Protein 1Y6J (pdb70)

Foldseek 3Di:
DAEEEEEACPLQSLLLCLVCQVVVLAQEYEAEYDPWQVSQVVSCVVPPNVRYDYGYALLVLPPHLEYEYADADVPLVRVVVRLVVLLVVLVSNLVNDDAYAYEYEYPVQQQSQLSSCVSNVHDLQRGWYLFCQLLQVLLLVVVCVVVVHDSVQWDWGWWFRLAVLIDIQQVPTDRVNHRPVDVPCVVSVVCSRCVVVVCCVVVVDDRNSVSVSSSVVSSQAAVLPQDWGQIWTQDDDALPAHGTIITATFGHYSRGTPDGDRDDGDPVVSVSRNVSRVVRVVSNVVHPD

CATH classification: 3.40.50.720 (+1 more: 3.90.110.10)

Sequence (289 aa):
RSKVAIIGAGFVGASAAFTMALRQTANELVLIDVFAI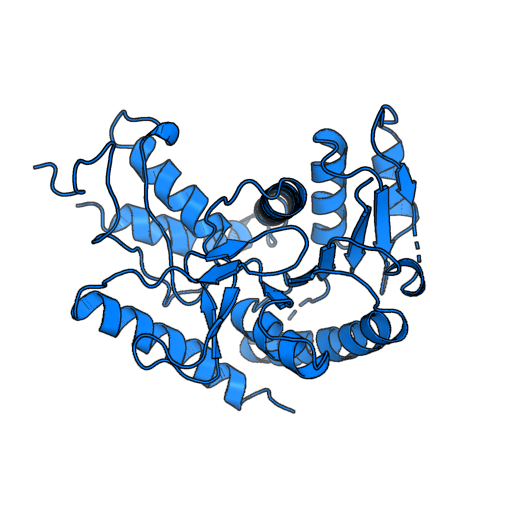GEAMDINHGLPFMGQMSLYDYSDVKDCDVIVVTAGATRLDLAKKNVMIAKEVTQNIMKYYNHGVILVVSNPVDIITYMIQKWSGLPVGKVIGSGTVLDSIRFRYLLSEKLGVDVKNVHGYIIGEHGDSQLPLWSCTHIAGKNINEYDKKKIAEDVKTAGATIIKNKGATYYGIAVSINTIVETLLKNQNTIRTVGTVINGMYGIEDVAISLPSIVNSEGVQEVLQFNLTPEEEEALRFSAEQVKKVLNEVKN

Secondary structure (DSSP, 8-state):
---EEEE--SHHHHHHHHHHHHTT-SSEEEEE-----HHHHHHTTS---TT-EEE--GGGGTT-SEEEE-----HHHHHHHHHHHHHHHHHHHHHH--S-EEEE-SSSHHHHHHHHHHHHT--TTTEEE-TTHHHHHHHHHHHHTTTT--TTTEE--EEB-SSSS-EE--TT-EETTB-S-----HHHHHHHHHHHHHHHHHTS---HHHHHHHHHHHHHHHHT---EE--EEEE-SBTTB-SEEEE--EEEETTEEEE-------HHHHHHHHHHHHHHHHHHHH---

Radius of gyration: 18.4 Å; Cα contacts (8 Å, |Δi|>4): 597; chains: 1; bounding box: 53×42×48 Å

Structure (mmCIF, N/CA/C/O backbone):
data_1Y6J
#
_entry.id   1Y6J
#
_cell.length_a   73.360
_cell.length_b   73.360
_cell.length_c   191.730
_cell.angle_alpha   90.00
_cell.angle_beta   90.00
_cell.angle_gamma   90.00
#
_symmetry.space_group_name_H-M   'P 41 21 2'
#
loop_
_atom_site.group_PDB
_atom_site.id
_atom_site.type_symbol
_atom_site.label_atom_id
_atom_site.label_alt_id
_atom_site.label_comp_id
_atom_site.label_asym_id
_atom_site.label_entity_id
_atom_site.label_seq_id
_atom_site.pdbx_PDB_ins_code
_atom_site.Cartn_x
_atom_site.Cartn_y
_atom_site.Cartn_z
_atom_site.occupancy
_atom_site.B_iso_or_equiv
_atom_site.auth_seq_id
_atom_site.auth_comp_id
_atom_site.auth_asym_id
_atom_site.auth_atom_id
_atom_site.pdbx_PDB_model_num
ATOM 1 N N . ARG A 1 7 ? 67.892 30.168 -135.374 1.00 62.64 7 ARG A N 1
ATOM 2 C CA . ARG A 1 7 ? 67.591 30.007 -133.915 1.00 65.17 7 ARG A CA 1
ATOM 3 C C . ARG A 1 7 ? 68.074 28.710 -133.219 1.00 64.18 7 ARG A C 1
ATOM 4 O O . ARG A 1 7 ? 68.980 28.759 -132.377 1.00 64.73 7 ARG A O 1
ATOM 12 N N . SER A 1 8 ? 67.466 27.566 -133.555 1.00 62.95 8 SER A N 1
ATOM 13 C CA . SER A 1 8 ? 67.808 26.267 -132.941 1.00 60.19 8 SER A CA 1
ATOM 14 C C . SER A 1 8 ? 69.073 25.646 -133.507 1.00 58.92 8 SER A C 1
ATOM 15 O O . SER A 1 8 ? 69.513 26.002 -134.597 1.00 59.31 8 SER A O 1
ATOM 18 N N . LYS A 1 9 ? 69.647 24.711 -132.758 1.00 56.72 9 LYS A N 1
ATOM 19 C CA . LYS A 1 9 ? 70.856 24.024 -133.176 1.00 54.18 9 LYS A CA 1
ATOM 20 C C . LYS A 1 9 ? 70.935 22.707 -132.444 1.00 53.37 9 LYS A C 1
ATOM 21 O O . LYS A 1 9 ? 70.972 22.682 -131.216 1.00 52.96 9 LYS A O 1
ATOM 27 N N . VAL A 1 10 ? 70.950 21.612 -133.196 1.00 52.82 10 VAL A N 1
ATOM 28 C CA . VAL A 1 10 ? 71.020 20.290 -132.588 1.00 52.62 10 VAL A CA 1
ATOM 29 C C . VAL A 1 10 ? 72.269 19.568 -133.072 1.00 52.27 10 VAL A C 1
ATOM 30 O O . VAL A 1 10 ? 72.694 19.734 -134.212 1.00 52.09 10 VAL A O 1
ATOM 34 N N . ALA A 1 11 ? 72.867 18.786 -132.187 1.00 52.35 11 ALA A N 1
ATOM 35 C CA . ALA A 1 11 ? 74.062 18.047 -132.528 1.00 52.27 11 ALA A CA 1
ATOM 36 C C . ALA A 1 11 ? 73.818 16.583 -132.264 1.00 53.06 11 ALA A C 1
ATOM 37 O O . ALA A 1 11 ? 73.420 16.191 -131.159 1.00 53.31 11 ALA A O 1
ATOM 39 N N . ILE A 1 12 ? 74.049 15.768 -133.284 1.00 52.35 12 ILE A N 1
ATOM 40 C CA . ILE A 1 12 ? 73.853 14.348 -133.121 1.00 51.05 12 ILE A CA 1
ATOM 41 C C . ILE A 1 12 ? 75.192 13.671 -133.060 1.00 49.91 12 ILE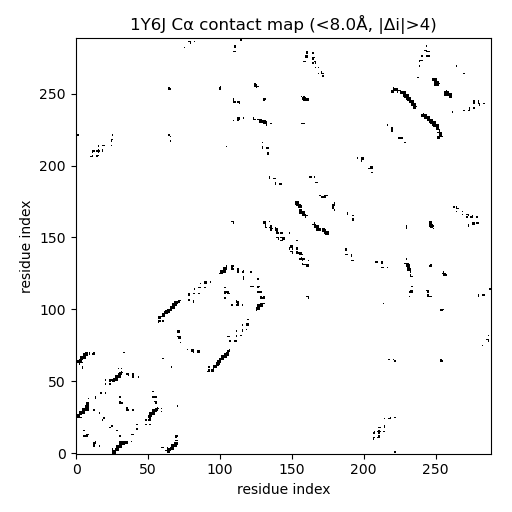 A C 1
ATOM 42 O O . ILE A 1 12 ? 76.016 13.839 -133.953 1.00 48.59 12 ILE A O 1
ATOM 47 N N . ILE A 1 13 ? 75.411 12.930 -131.978 1.00 50.71 13 ILE A N 1
ATOM 48 C CA . ILE A 1 13 ? 76.665 12.202 -131.770 1.00 50.79 13 ILE A CA 1
ATOM 49 C C . ILE A 1 13 ? 76.519 10.773 -132.297 1.00 50.25 13 ILE A C 1
ATOM 50 O O . ILE A 1 13 ? 75.721 9.974 -131.780 1.00 48.23 13 ILE A O 1
ATOM 55 N N . GLY A 1 14 ? 77.313 10.469 -133.318 1.00 49.51 14 GLY A N 1
ATOM 56 C CA . GLY A 1 14 ? 77.277 9.163 -133.936 1.00 51.20 14 GLY A CA 1
ATOM 57 C C . GLY A 1 14 ? 76.581 9.211 -135.286 1.00 51.66 14 GLY A C 1
ATOM 58 O O . GLY A 1 14 ? 75.395 9.552 -135.368 1.00 51.99 14 GLY A O 1
ATOM 59 N N . ALA A 1 15 ? 77.314 8.877 -136.350 1.00 50.82 15 ALA A N 1
ATOM 60 C CA . ALA A 1 15 ? 76.751 8.891 -137.704 1.00 48.70 15 ALA A CA 1
ATOM 61 C C . ALA A 1 15 ? 76.262 7.514 -138.159 1.00 47.13 15 ALA A C 1
ATOM 62 O O . ALA A 1 15 ? 76.078 7.279 -139.351 1.00 45.23 15 ALA A O 1
ATOM 64 N N . GLY A 1 16 ? 76.053 6.610 -137.201 1.00 47.27 16 GLY A N 1
ATOM 65 C CA . GLY A 1 16 ? 75.572 5.274 -137.529 1.00 48.38 16 GLY A CA 1
ATOM 66 C C . GLY A 1 16 ? 74.202 5.313 -138.197 1.00 49.69 16 GLY A C 1
ATOM 67 O O . GLY A 1 16 ? 73.633 6.386 -138.391 1.00 50.72 16 GLY A O 1
ATOM 68 N N . PHE A 1 17 ? 73.649 4.160 -138.546 1.00 48.96 17 PHE A N 1
ATOM 69 C CA . PHE A 1 17 ? 72.356 4.177 -139.193 1.00 47.48 17 PHE A CA 1
ATOM 70 C C . PHE A 1 17 ? 71.375 4.992 -138.397 1.00 45.75 17 PHE A C 1
ATOM 71 O O . PHE A 1 17 ? 70.493 5.631 -138.953 1.00 46.38 17 PHE A O 1
ATOM 79 N N . VAL A 1 18 ? 71.533 4.989 -137.086 1.00 44.22 18 VAL A N 1
ATOM 80 C CA . VAL A 1 18 ? 70.620 5.753 -136.258 1.00 43.44 18 VAL A CA 1
ATOM 81 C C . VAL A 1 18 ? 70.939 7.241 -136.377 1.00 43.87 18 VAL A C 1
ATOM 82 O O . VAL A 1 18 ? 70.068 8.046 -136.720 1.00 43.88 18 VAL A O 1
ATOM 86 N N . GLY A 1 19 ? 72.189 7.599 -136.103 1.00 43.72 19 GLY A N 1
ATOM 87 C CA . GLY A 1 19 ? 72.585 8.987 -136.205 1.00 43.98 19 GLY A CA 1
ATOM 88 C C . GLY A 1 19 ? 72.165 9.528 -137.553 1.00 44.63 19 GLY A C 1
ATOM 89 O O . GLY A 1 19 ? 71.580 10.605 -137.655 1.00 45.49 19 GLY A O 1
ATOM 90 N N . ALA A 1 20 ? 72.453 8.760 -138.594 1.00 44.58 20 ALA A N 1
ATOM 91 C CA . ALA A 1 20 ? 72.124 9.150 -139.961 1.00 45.55 20 ALA A CA 1
ATOM 92 C C . ALA A 1 20 ? 70.612 9.336 -140.163 1.00 46.86 20 ALA A C 1
ATOM 93 O O . ALA A 1 20 ? 70.172 10.413 -140.581 1.00 48.11 20 ALA A O 1
ATOM 95 N N . SER A 1 21 ? 69.836 8.278 -139.884 1.00 45.55 21 SER A N 1
ATOM 96 C CA . SER A 1 21 ? 68.378 8.303 -140.015 1.00 43.59 21 SER A CA 1
ATOM 97 C C . SER A 1 21 ? 67.833 9.543 -139.321 1.00 42.62 21 SER A C 1
ATOM 98 O O . SER A 1 21 ? 67.172 10.386 -139.932 1.00 42.33 21 SER A O 1
ATOM 101 N N . ALA A 1 22 ? 68.111 9.622 -138.027 1.00 41.19 22 ALA A N 1
ATOM 102 C CA . ALA A 1 22 ? 67.683 10.736 -137.193 1.00 41.14 22 ALA A CA 1
ATOM 103 C C . ALA A 1 22 ? 67.851 12.039 -137.932 1.00 39.87 22 ALA A C 1
ATOM 104 O O . ALA A 1 22 ? 66.905 12.800 -138.111 1.00 39.74 22 ALA A O 1
ATOM 106 N N . ALA A 1 23 ? 69.083 12.292 -138.338 1.00 39.43 23 ALA A N 1
ATOM 107 C CA . ALA A 1 23 ? 69.421 13.491 -139.075 1.00 40.66 23 ALA A CA 1
ATOM 108 C C . ALA A 1 23 ? 68.534 13.624 -140.305 1.00 41.77 23 ALA A C 1
ATOM 109 O O . ALA A 1 23 ? 67.898 14.655 -140.515 1.00 42.48 23 ALA A O 1
ATOM 111 N N . PHE A 1 24 ? 68.502 12.569 -141.112 1.00 42.29 24 PHE A N 1
ATOM 112 C CA . PHE A 1 24 ? 67.700 12.539 -142.326 1.00 42.50 24 PHE A CA 1
ATOM 113 C C . PHE A 1 24 ? 66.252 12.857 -142.032 1.00 42.68 24 PHE A C 1
ATOM 114 O O . PHE A 1 24 ? 65.591 13.536 -142.807 1.00 42.55 24 PHE A O 1
ATOM 122 N N . THR A 1 25 ? 65.747 12.367 -140.911 1.00 43.75 25 THR A N 1
ATOM 123 C CA . THR A 1 25 ? 64.362 12.635 -140.595 1.00 45.26 25 THR A CA 1
ATOM 124 C C . THR A 1 25 ? 64.128 14.072 -140.203 1.00 47.74 25 THR A C 1
ATOM 125 O O . THR A 1 25 ? 63.205 14.708 -140.702 1.00 50.35 25 THR A O 1
ATOM 129 N N . MET A 1 26 ? 64.951 14.602 -139.312 1.00 49.51 26 MET A N 1
ATOM 130 C CA . MET A 1 26 ? 64.747 15.986 -138.944 1.00 50.99 26 MET A CA 1
ATOM 131 C C . MET A 1 26 ? 65.310 16.909 -140.029 1.00 51.78 26 MET A C 1
ATOM 132 O O . MET A 1 26 ? 65.480 18.102 -139.821 1.00 53.74 26 MET A O 1
ATOM 137 N N . ALA A 1 27 ? 65.599 16.347 -141.198 1.00 52.41 27 ALA A N 1
ATOM 138 C CA . ALA A 1 27 ? 66.106 17.145 -142.312 1.00 52.45 27 ALA A CA 1
ATOM 139 C C . ALA A 1 27 ? 64.912 17.325 -143.240 1.00 53.67 27 ALA A C 1
ATOM 140 O O . ALA A 1 27 ? 64.715 18.391 -143.826 1.00 53.59 27 ALA A O 1
ATOM 142 N N . LEU A 1 28 ? 64.127 16.256 -143.372 1.00 54.55 28 LEU A N 1
ATOM 143 C CA . LEU A 1 28 ? 62.920 16.273 -144.182 1.00 56.12 28 LEU A CA 1
ATOM 144 C C . LEU A 1 28 ? 61.918 17.141 -143.445 1.00 58.32 28 LEU A C 1
ATOM 145 O O . LEU A 1 28 ? 61.253 17.980 -144.048 1.00 60.57 28 LEU A O 1
ATOM 150 N N . ARG A 1 29 ? 61.804 16.928 -142.137 1.00 58.41 29 ARG A N 1
ATOM 151 C CA . ARG A 1 29 ? 60.884 17.714 -141.330 1.00 58.90 29 ARG A CA 1
ATOM 152 C C . ARG A 1 29 ? 61.489 19.057 -140.944 1.00 60.28 29 ARG A C 1
ATOM 153 O O . ARG A 1 29 ? 60.816 19.887 -140.333 1.00 59.62 29 ARG A O 1
ATOM 161 N N . GLN A 1 30 ? 62.760 19.261 -141.289 1.00 61.94 30 GLN A N 1
ATOM 162 C CA . GLN A 1 30 ? 63.464 20.503 -140.960 1.00 63.49 30 GLN A CA 1
ATOM 163 C C . GLN A 1 30 ? 63.108 20.986 -139.551 1.00 61.66 30 GLN A C 1
ATOM 164 O O . GLN A 1 30 ? 62.657 22.110 -139.358 1.00 61.52 30 GLN A O 1
ATOM 170 N N . THR A 1 31 ? 63.334 20.115 -138.575 1.00 58.99 31 THR A N 1
ATOM 171 C CA . THR A 1 31 ? 63.024 20.397 -137.188 1.00 56.74 31 THR A CA 1
ATOM 172 C C . THR A 1 31 ? 63.910 21.472 -136.552 1.00 56.27 31 THR A C 1
ATOM 173 O O . THR A 1 31 ? 63.451 22.216 -135.691 1.00 57.32 31 THR A O 1
ATOM 177 N N . ALA A 1 32 ? 65.171 21.571 -136.952 1.00 54.51 32 ALA A N 1
ATOM 178 C CA . ALA A 1 32 ? 66.027 22.589 -136.351 1.00 53.91 32 ALA A CA 1
ATOM 179 C C . ALA A 1 32 ? 66.653 23.501 -137.391 1.00 53.88 32 ALA A C 1
ATOM 180 O O . ALA A 1 32 ? 66.628 23.196 -138.587 1.00 54.06 32 ALA A O 1
ATOM 182 N N . ASN A 1 33 ? 67.202 24.629 -136.946 1.00 54.90 33 ASN A N 1
ATOM 183 C CA . ASN A 1 33 ? 67.824 25.572 -137.882 1.00 57.07 33 ASN A CA 1
ATOM 184 C C . ASN A 1 33 ? 69.222 25.105 -138.231 1.00 56.42 33 ASN A C 1
ATOM 185 O O . ASN A 1 33 ? 69.725 25.342 -139.326 1.00 56.01 33 ASN A O 1
ATOM 190 N N . GLU A 1 34 ? 69.861 24.443 -137.290 1.00 55.44 34 GLU A N 1
ATOM 191 C CA . GLU A 1 34 ? 71.180 23.963 -137.572 1.00 55.33 34 GLU A CA 1
ATOM 192 C C . GLU A 1 34 ? 71.343 22.592 -136.947 1.00 55.58 34 GLU A C 1
ATOM 193 O O . GLU A 1 34 ? 70.857 22.333 -135.842 1.00 54.88 34 GLU A O 1
ATOM 199 N N . LEU A 1 35 ? 72.002 21.704 -137.681 1.00 55.55 35 LEU A N 1
ATOM 200 C CA . LEU A 1 35 ? 72.227 20.350 -137.213 1.00 55.44 35 LEU A CA 1
ATOM 201 C C . LEU A 1 35 ? 73.677 19.959 -137.457 1.00 55.24 35 LEU A C 1
ATOM 202 O O . LEU A 1 35 ? 74.212 20.136 -138.550 1.00 54.05 35 LEU A O 1
ATOM 207 N N . VAL A 1 36 ? 74.313 19.429 -136.425 1.00 55.66 36 VAL A N 1
ATOM 208 C CA . VAL A 1 36 ? 75.697 19.024 -136.532 1.00 55.97 36 VAL A CA 1
ATOM 209 C C . VAL A 1 36 ? 75.875 17.533 -136.346 1.00 56.27 36 VAL A C 1
ATOM 210 O O . VAL A 1 36 ? 75.313 16.924 -135.426 1.00 56.45 36 VAL A O 1
ATOM 214 N N . LEU A 1 37 ? 76.674 16.942 -137.221 1.00 56.00 37 LEU A N 1
ATOM 215 C CA . LEU A 1 37 ? 76.948 15.518 -137.133 1.00 55.98 37 LEU A CA 1
ATOM 216 C C . LEU A 1 37 ? 78.299 15.313 -136.447 1.00 57.03 37 LEU A C 1
ATOM 217 O O . LEU A 1 37 ? 79.340 15.378 -137.089 1.00 57.27 37 LEU A O 1
ATOM 222 N N . ILE A 1 38 ? 78.298 15.086 -135.143 1.00 59.58 38 ILE A N 1
ATOM 223 C CA . ILE A 1 38 ? 79.565 14.866 -134.465 1.00 62.13 38 ILE A CA 1
ATOM 224 C C . ILE A 1 38 ? 79.812 13.388 -134.623 1.00 63.54 38 ILE A C 1
ATOM 225 O O 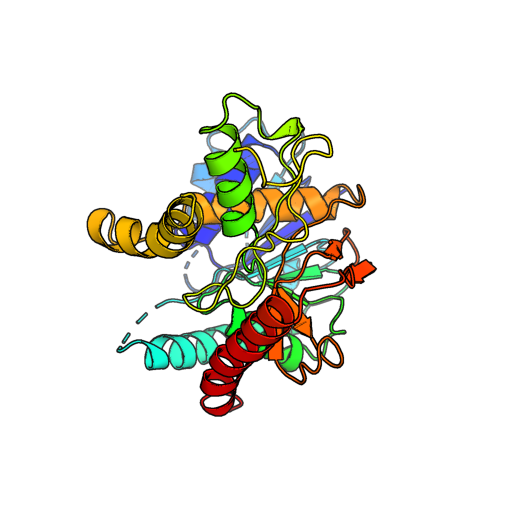. ILE A 1 38 ? 78.906 12.577 -134.441 1.00 63.87 38 ILE A O 1
ATOM 230 N N . ASP A 1 39 ? 81.032 13.011 -134.946 1.00 66.27 39 ASP A N 1
ATOM 231 C CA . ASP A 1 39 ? 81.250 11.603 -135.142 1.00 71.10 39 ASP A CA 1
ATOM 232 C C . ASP A 1 39 ? 82.253 10.948 -134.214 1.00 74.07 39 ASP A C 1
ATOM 233 O O . ASP A 1 39 ? 82.946 11.622 -133.452 1.00 75.21 39 ASP A O 1
ATOM 238 N N . VAL A 1 40 ? 82.301 9.617 -134.265 1.00 76.87 40 VAL A N 1
ATOM 239 C CA . VAL A 1 40 ? 83.249 8.833 -133.465 1.00 78.59 40 VAL A CA 1
ATOM 240 C C . VAL A 1 40 ? 83.838 7.645 -134.280 1.00 81.18 40 VAL A C 1
ATOM 241 O O . VAL A 1 40 ? 84.665 6.875 -133.766 1.00 80.57 40 VAL A O 1
ATOM 245 N N . PHE A 1 41 ? 83.400 7.536 -135.546 1.00 82.95 41 PHE A N 1
ATOM 246 C CA . PHE A 1 41 ? 83.782 6.498 -136.529 1.00 83.34 41 PHE A CA 1
ATOM 247 C C . PHE A 1 41 ? 84.050 5.102 -135.985 1.00 83.43 41 PHE A C 1
ATOM 248 O O . PHE A 1 41 ? 83.912 4.116 -136.721 1.00 82.62 41 PHE A O 1
ATOM 256 N N . ALA A 1 45 ? 80.296 9.852 -141.480 1.00 66.40 45 ALA A N 1
ATOM 257 C CA . ALA A 1 45 ? 80.347 11.096 -140.705 1.00 67.71 45 ALA A CA 1
ATOM 258 C C . ALA A 1 45 ? 80.126 12.343 -141.560 1.00 67.70 45 ALA A C 1
ATOM 259 O O . ALA A 1 45 ? 79.165 13.081 -141.368 1.00 66.51 45 ALA A O 1
ATOM 261 N N . ILE A 1 46 ? 81.048 12.585 -142.487 1.00 68.99 46 ILE A N 1
ATOM 262 C CA . ILE A 1 46 ? 80.964 13.740 -143.374 1.00 68.67 46 ILE A CA 1
ATOM 263 C C . ILE A 1 46 ? 80.162 13.324 -144.575 1.00 68.87 46 ILE A C 1
ATOM 264 O O . ILE A 1 46 ? 79.295 14.057 -145.052 1.00 70.19 46 ILE A O 1
ATOM 269 N N . GLY A 1 47 ? 80.485 12.137 -145.072 1.00 67.96 47 GLY A N 1
ATOM 270 C CA . GLY A 1 47 ? 79.801 11.617 -146.235 1.00 66.41 47 GLY A CA 1
ATOM 271 C C . GLY A 1 47 ? 78.327 11.424 -145.962 1.00 64.20 47 GLY A C 1
ATOM 272 O O . GLY A 1 47 ? 77.491 11.666 -146.837 1.00 63.97 47 GLY A O 1
ATOM 273 N N . GLU A 1 48 ? 78.009 10.994 -144.744 1.00 62.05 48 GLU A N 1
ATOM 274 C CA . GLU A 1 48 ? 76.624 10.756 -144.356 1.00 58.89 48 GLU A CA 1
ATOM 275 C C . GLU A 1 48 ? 75.809 12.042 -144.419 1.00 56.71 48 GLU A C 1
ATOM 276 O O . GLU A 1 48 ? 74.611 12.012 -144.696 1.00 56.00 48 GLU A O 1
ATOM 282 N N . ALA A 1 49 ? 76.482 13.164 -144.173 1.00 55.48 49 ALA A N 1
ATOM 283 C CA . ALA A 1 49 ? 75.863 14.482 -144.200 1.00 54.47 49 ALA A CA 1
ATOM 284 C C . ALA A 1 49 ? 75.639 14.944 -145.645 1.00 54.69 49 ALA A C 1
ATOM 285 O O . ALA A 1 49 ? 74.597 15.533 -145.960 1.00 53.91 49 ALA A O 1
ATOM 287 N N . MET A 1 50 ? 76.620 14.664 -146.514 1.00 54.64 50 MET A N 1
ATOM 288 C CA . MET A 1 50 ? 76.558 15.037 -147.936 1.00 54.35 50 MET A CA 1
ATOM 289 C C . MET A 1 50 ? 75.387 14.314 -148.632 1.00 54.90 50 MET A C 1
ATOM 290 O O . MET A 1 50 ? 74.668 14.909 -149.446 1.00 55.07 50 MET A O 1
ATOM 295 N N . ASP A 1 51 ? 75.208 13.024 -148.334 1.00 53.53 51 ASP A N 1
ATOM 296 C CA . ASP A 1 51 ? 74.138 12.283 -148.964 1.00 52.97 51 ASP A CA 1
ATOM 297 C C . ASP A 1 51 ? 72.814 12.927 -148.573 1.00 53.19 51 ASP A C 1
ATOM 298 O O . ASP A 1 51 ? 71.933 13.100 -149.419 1.00 53.26 51 ASP A O 1
ATOM 303 N N . ILE A 1 52 ? 72.673 13.300 -147.301 1.00 52.90 52 ILE A N 1
ATOM 304 C CA . ILE A 1 52 ? 71.442 13.941 -146.842 1.00 51.94 52 ILE A CA 1
ATOM 305 C C . ILE A 1 52 ? 71.289 15.318 -147.486 1.00 52.78 52 ILE A C 1
ATOM 306 O O . ILE A 1 52 ? 70.186 15.712 -147.851 1.00 51.57 52 ILE A O 1
ATOM 311 N N . ASN A 1 53 ? 72.395 16.045 -147.633 1.00 55.20 53 ASN A N 1
ATOM 312 C CA . ASN A 1 53 ? 72.361 17.371 -148.243 1.00 58.01 53 ASN A CA 1
ATOM 313 C C . ASN A 1 53 ? 72.053 17.345 -149.722 1.00 60.90 53 ASN A C 1
ATOM 314 O O . ASN A 1 53 ? 71.944 18.396 -150.349 1.00 60.19 53 ASN A O 1
ATOM 319 N N . HIS A 1 54 ? 71.939 16.142 -150.278 1.00 65.38 54 HIS A N 1
ATOM 320 C CA . HIS A 1 54 ? 71.611 15.982 -151.681 1.00 69.37 54 HIS A CA 1
ATOM 321 C C . HIS A 1 54 ? 70.164 16.485 -151.877 1.00 72.26 54 HIS A C 1
ATOM 322 O O . HIS A 1 54 ? 69.880 17.151 -152.867 1.00 73.95 54 HIS A O 1
ATOM 329 N N . GLY A 1 55 ? 69.255 16.176 -150.948 1.00 74.58 55 GLY A N 1
ATOM 330 C CA . GLY A 1 55 ? 67.902 16.720 -151.034 1.00 77.38 55 GLY A CA 1
ATOM 331 C C . GLY A 1 55 ? 68.106 18.073 -150.369 1.00 80.81 55 GLY A C 1
ATOM 332 O O . GLY A 1 55 ? 67.771 18.261 -149.195 1.00 79.56 55 GLY A O 1
ATOM 333 N N . LEU A 1 56 ? 68.680 18.995 -151.153 1.00 84.27 56 LEU A N 1
ATOM 334 C CA . LEU A 1 56 ? 69.094 20.364 -150.766 1.00 87.74 56 LEU A CA 1
ATOM 335 C C . LEU A 1 56 ? 68.178 21.398 -150.132 1.00 90.27 56 LEU A C 1
ATOM 336 O O . LEU A 1 56 ? 68.619 22.181 -149.292 1.00 90.92 56 LEU A O 1
ATOM 341 N N . PRO A 1 57 ? 66.910 21.452 -150.558 1.00 93.07 57 PRO A N 1
ATOM 342 C CA . PRO A 1 57 ? 65.946 22.417 -150.006 1.00 94.42 57 PRO A CA 1
ATOM 343 C C . PRO A 1 57 ? 65.819 22.430 -148.466 1.00 95.50 57 PRO A C 1
ATOM 344 O O . PRO A 1 57 ? 64.910 21.823 -147.898 1.00 96.24 57 PRO A O 1
ATOM 348 N N . PHE A 1 58 ? 66.758 23.113 -147.812 1.00 96.36 58 PHE A N 1
ATOM 349 C CA . PHE A 1 58 ? 66.780 23.276 -146.358 1.00 96.98 58 PHE A CA 1
ATOM 350 C C . PHE A 1 58 ? 66.502 24.751 -146.165 1.00 97.88 58 PHE A C 1
ATOM 351 O O . PHE A 1 58 ? 67.398 25.520 -145.807 1.00 97.74 58 PHE A O 1
ATOM 359 N N . MET A 1 59 ? 65.271 25.152 -146.446 1.00 99.64 59 MET A N 1
ATOM 360 C CA . MET A 1 59 ? 64.870 26.544 -146.313 1.00 100.74 59 MET A CA 1
ATOM 361 C C . MET A 1 59 ? 64.508 26.705 -144.842 1.00 100.34 59 MET A C 1
ATOM 362 O O . MET A 1 59 ? 63.361 27.002 -144.500 1.00 101.39 59 MET A O 1
ATOM 367 N N . GLY A 1 60 ? 65.498 26.488 -143.978 1.00 98.66 60 GLY A N 1
ATOM 368 C CA . GLY A 1 60 ? 65.287 26.595 -142.549 1.00 96.11 60 GLY A CA 1
ATOM 369 C C . GLY A 1 60 ? 66.179 25.628 -141.795 1.00 94.60 60 GLY A C 1
ATOM 370 O O . GLY A 1 60 ? 65.940 25.342 -140.618 1.00 95.22 60 GLY A O 1
ATOM 371 N N . GLN A 1 61 ? 67.195 25.102 -142.476 1.00 91.50 61 GLN A N 1
ATOM 372 C CA . GLN A 1 61 ? 68.142 24.186 -141.842 1.00 87.83 61 GLN A CA 1
ATOM 373 C C . GLN A 1 61 ? 69.482 24.193 -142.576 1.00 86.31 61 GLN A C 1
ATOM 374 O O . GLN A 1 61 ? 69.540 24.466 -143.772 1.00 87.04 61 GLN A O 1
ATOM 380 N N . MET A 1 62 ? 70.554 23.920 -141.832 1.00 83.80 62 MET A N 1
ATOM 381 C CA . MET A 1 62 ? 71.915 23.874 -142.360 1.00 80.41 62 MET A CA 1
ATOM 382 C C . MET A 1 62 ? 72.567 22.655 -141.720 1.00 76.45 62 MET A C 1
ATOM 383 O O . MET A 1 62 ? 72.799 22.642 -140.516 1.00 76.36 62 MET A O 1
ATOM 388 N N . SER A 1 63 ? 72.826 21.618 -142.516 1.00 72.12 63 SER A N 1
ATOM 389 C CA . SER A 1 63 ? 73.439 20.379 -142.008 1.00 68.00 63 SER A CA 1
ATOM 390 C C . SER A 1 63 ? 74.966 20.427 -142.229 1.00 67.09 63 SER A C 1
ATOM 391 O O . SER A 1 63 ? 75.423 20.496 -143.362 1.00 65.02 63 SER A O 1
ATOM 394 N N . LEU A 1 64 ? 75.738 20.412 -141.140 1.00 67.11 64 LEU A N 1
ATOM 395 C CA . LEU A 1 64 ? 77.201 20.441 -141.198 1.00 67.26 64 LEU A CA 1
ATOM 396 C C . LEU A 1 64 ? 77.793 19.173 -140.560 1.00 69.53 64 LEU A C 1
ATOM 397 O O . LEU A 1 64 ? 77.076 18.218 -140.264 1.00 69.84 64 LEU A O 1
ATOM 402 N N . TYR A 1 65 ? 79.103 19.200 -140.333 1.00 72.64 65 TYR A N 1
ATOM 403 C CA . TYR A 1 65 ? 79.886 18.113 -139.746 1.00 74.75 65 TYR A CA 1
ATOM 404 C C . TYR A 1 65 ? 80.564 18.590 -138.440 1.00 74.58 65 TYR A C 1
ATOM 405 O O . 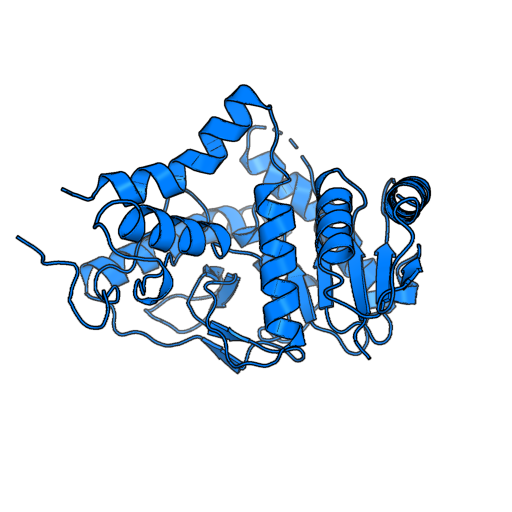TYR A 1 65 ? 81.320 17.864 -137.773 1.00 73.12 65 TYR A O 1
ATOM 414 N N . ASP A 1 68 ? 82.619 17.665 -135.306 1.00 60.84 68 ASP A N 1
ATOM 415 C CA . ASP A 1 68 ? 83.585 17.784 -134.204 1.00 62.48 68 ASP A CA 1
ATOM 416 C C . ASP A 1 68 ? 82.950 18.310 -132.898 1.00 61.17 68 ASP A C 1
ATOM 417 O O . ASP A 1 68 ? 82.212 19.292 -132.928 1.00 61.97 68 ASP A O 1
ATOM 422 N N . TYR A 1 69 ? 83.250 17.669 -131.762 1.00 58.81 69 TYR A N 1
ATOM 423 C CA . TYR A 1 69 ? 82.673 18.048 -130.459 1.00 56.41 69 TYR A CA 1
ATOM 424 C C . TYR A 1 69 ? 82.777 19.514 -130.058 1.00 56.33 69 TYR A C 1
ATOM 425 O O . TYR A 1 69 ? 82.000 19.988 -129.234 1.00 55.37 69 TYR A O 1
ATOM 434 N N . SER A 1 70 ? 83.737 20.242 -130.605 1.00 56.85 70 SER A N 1
ATOM 435 C CA . SER A 1 70 ? 83.824 21.642 -130.239 1.00 58.32 70 SER A CA 1
ATOM 436 C C . SER A 1 70 ? 82.572 22.370 -130.760 1.00 59.32 70 SER A C 1
ATOM 437 O O . SER A 1 70 ? 82.342 23.535 -130.443 1.00 60.00 70 SER A O 1
ATOM 440 N N . ASP A 1 71 ? 81.748 21.685 -131.548 1.00 59.46 71 ASP A N 1
ATOM 441 C CA . ASP A 1 71 ? 80.547 22.324 -132.077 1.00 59.58 71 ASP A CA 1
ATOM 442 C C . ASP A 1 71 ? 79.306 22.101 -131.212 1.00 59.43 71 ASP A C 1
ATOM 443 O O . ASP A 1 71 ? 78.186 22.431 -131.611 1.00 59.13 71 ASP A O 1
ATOM 448 N N . VAL A 1 72 ? 79.500 21.538 -130.027 1.00 58.63 72 VAL A N 1
ATOM 449 C CA . VAL A 1 72 ? 78.378 21.334 -129.121 1.00 58.87 72 VAL A CA 1
ATOM 450 C C . VAL A 1 72 ? 78.039 22.710 -128.484 1.00 60.50 72 VAL A C 1
ATOM 451 O O . VAL A 1 72 ? 77.075 22.860 -127.730 1.00 61.23 72 VAL A O 1
ATOM 455 N N . LYS A 1 73 ? 78.842 23.715 -128.819 1.00 61.09 73 LYS A N 1
ATOM 456 C CA . LYS A 1 73 ? 78.643 25.074 -128.334 1.00 63.11 73 LYS A CA 1
ATOM 457 C C . LYS A 1 73 ? 77.246 25.555 -128.718 1.00 64.19 73 LYS A C 1
ATOM 458 O O . LYS A 1 73 ? 76.795 25.316 -129.834 1.00 65.02 73 LYS A O 1
ATOM 464 N N . ASP A 1 74 ? 76.555 26.232 -127.803 1.00 64.80 74 ASP A N 1
ATOM 465 C CA . ASP A 1 74 ? 75.229 26.787 -128.116 1.00 63.92 74 ASP A CA 1
ATOM 466 C C . ASP A 1 74 ? 74.210 25.797 -128.662 1.00 62.43 74 ASP A C 1
ATOM 467 O O . ASP A 1 74 ? 73.279 26.200 -129.349 1.00 63.53 74 ASP A O 1
ATOM 472 N N . CYS A 1 75 ? 74.382 24.514 -128.382 1.00 60.18 75 CYS A N 1
ATOM 473 C CA . CYS A 1 75 ? 73.431 23.535 -128.867 1.00 59.03 75 CYS A CA 1
ATOM 474 C C . CYS A 1 75 ? 72.230 23.524 -127.958 1.00 59.20 75 CYS A C 1
ATOM 475 O O . CYS A 1 75 ? 72.377 23.632 -126.749 1.00 59.97 75 CYS A O 1
ATOM 478 N N . ASP A 1 76 ? 71.038 23.398 -128.526 1.00 60.63 76 ASP A N 1
ATOM 479 C CA . ASP A 1 76 ? 69.854 23.332 -127.684 1.00 61.15 76 ASP A CA 1
ATOM 480 C C . ASP A 1 76 ? 69.689 21.898 -127.213 1.00 59.10 76 ASP A C 1
ATOM 481 O O . ASP A 1 76 ? 69.288 21.655 -126.081 1.00 60.22 76 ASP A O 1
ATOM 486 N N . VAL A 1 77 ? 69.991 20.947 -128.089 1.00 55.82 77 VAL A N 1
ATOM 487 C CA . VAL A 1 77 ? 69.912 19.543 -127.726 1.00 53.11 77 VAL A CA 1
ATOM 488 C C . VAL A 1 77 ? 71.143 18.851 -128.295 1.00 52.77 77 VAL A C 1
ATOM 489 O O . VAL A 1 77 ? 71.730 19.304 -129.284 1.00 51.83 77 VAL A O 1
ATOM 493 N N . ILE A 1 78 ? 71.536 17.765 -127.639 1.00 52.22 78 ILE A N 1
ATOM 494 C CA . ILE A 1 78 ? 72.679 16.967 -128.054 1.00 52.10 78 ILE A CA 1
ATOM 495 C C . ILE A 1 78 ? 72.260 15.518 -127.909 1.00 52.54 78 ILE A C 1
ATOM 496 O O . ILE A 1 78 ? 72.047 15.015 -126.803 1.00 53.11 78 ILE A O 1
ATOM 501 N N . VAL A 1 79 ? 72.143 14.847 -129.041 1.00 52.91 79 VAL A N 1
ATOM 502 C CA . VAL A 1 79 ? 71.717 13.469 -129.036 1.00 52.47 79 VAL A CA 1
ATOM 503 C C . VAL A 1 79 ? 72.890 12.528 -129.103 1.00 53.56 79 VAL A C 1
ATOM 504 O O . VAL A 1 79 ? 73.809 12.716 -129.902 1.00 53.45 79 VAL A O 1
ATOM 508 N N . VAL A 1 80 ? 72.845 11.507 -128.259 1.00 54.40 80 VAL A N 1
ATOM 509 C CA . VAL A 1 80 ? 73.890 10.510 -128.234 1.00 56.26 80 VAL A CA 1
ATOM 510 C C . VAL A 1 80 ? 73.317 9.212 -128.769 1.00 58.05 80 VAL A C 1
ATOM 511 O O . VAL A 1 80 ? 72.465 8.595 -128.129 1.00 56.97 80 VAL A O 1
ATOM 515 N N . THR A 1 81 ? 73.778 8.808 -129.951 1.00 60.53 81 THR A N 1
ATOM 516 C CA . THR A 1 81 ? 73.295 7.582 -130.580 1.00 62.07 81 THR A CA 1
ATOM 517 C C . THR A 1 81 ? 74.366 6.510 -130.617 1.00 63.14 81 THR A C 1
ATOM 518 O O . THR A 1 81 ? 74.120 5.386 -131.063 1.00 62.61 81 THR A O 1
ATOM 522 N N . ALA A 1 82 ? 75.555 6.875 -130.152 1.00 65.57 82 ALA A N 1
ATOM 523 C CA . ALA A 1 82 ? 76.698 5.969 -130.106 1.00 69.05 82 ALA A CA 1
ATOM 524 C C . ALA A 1 82 ? 76.309 4.642 -129.447 1.00 71.06 82 ALA A C 1
ATOM 525 O O . ALA A 1 82 ? 75.280 4.563 -128.780 1.00 72.37 82 ALA A O 1
ATOM 527 N N . GLY A 1 83 ? 77.121 3.601 -129.628 1.00 72.19 83 GLY A N 1
ATOM 528 C CA . GLY A 1 83 ? 76.801 2.326 -128.997 1.00 73.35 83 GLY A CA 1
ATOM 529 C C . GLY A 1 83 ? 76.733 1.141 -129.942 1.00 73.74 83 GLY A C 1
ATOM 530 O O . GLY A 1 83 ? 76.577 1.320 -131.147 1.00 75.74 83 GLY A O 1
ATOM 531 N N . ALA A 1 84 ? 76.831 -0.075 -129.414 1.00 72.23 84 ALA A N 1
ATOM 532 C CA . ALA A 1 84 ? 76.789 -1.234 -130.286 1.00 71.40 84 ALA A CA 1
ATOM 533 C C . ALA A 1 84 ? 75.564 -2.112 -130.102 1.00 71.07 84 ALA A C 1
ATOM 534 O O . ALA A 1 84 ? 75.269 -2.951 -130.960 1.00 71.54 84 ALA A O 1
ATOM 536 N N . THR A 1 91 ? 74.686 -12.730 -124.938 1.00 98.96 91 THR A N 1
ATOM 537 C CA . THR A 1 91 ? 75.858 -11.924 -124.590 1.00 98.63 91 THR A CA 1
ATOM 538 C C . THR A 1 91 ? 75.368 -10.500 -124.345 1.00 98.86 91 THR A C 1
ATOM 539 O O . THR A 1 91 ? 76.060 -9.533 -124.669 1.00 99.35 91 THR A O 1
ATOM 543 N N . ARG A 1 92 ? 74.184 -10.380 -123.746 1.00 98.69 92 ARG A N 1
ATOM 544 C CA . ARG A 1 92 ? 73.558 -9.072 -123.536 1.00 98.46 92 ARG A CA 1
ATOM 545 C C . ARG A 1 92 ? 74.108 -8.077 -122.512 1.00 97.71 92 ARG A C 1
ATOM 546 O O . ARG A 1 92 ? 74.465 -6.951 -122.871 1.00 97.95 92 ARG A O 1
ATOM 554 N N . LEU A 1 93 ? 74.158 -8.462 -121.244 1.00 96.49 93 LEU A N 1
ATOM 555 C CA . LEU A 1 93 ? 74.655 -7.554 -120.225 1.00 94.79 93 LEU A CA 1
ATOM 556 C C . LEU A 1 93 ? 76.027 -6.999 -120.625 1.00 94.91 93 LEU A C 1
ATOM 557 O O . LEU A 1 93 ? 76.409 -5.902 -120.210 1.00 94.34 93 LEU A O 1
ATOM 562 N N . ASP A 1 94 ? 76.761 -7.753 -121.442 1.00 95.24 94 ASP A N 1
ATOM 563 C CA . ASP A 1 94 ? 78.085 -7.318 -121.899 1.00 95.25 94 ASP A CA 1
ATOM 564 C C . ASP A 1 94 ? 77.902 -6.081 -122.778 1.00 94.35 94 ASP A C 1
ATOM 565 O O . ASP A 1 94 ? 78.724 -5.157 -122.758 1.00 94.54 94 ASP A O 1
ATOM 570 N N . LEU A 1 95 ? 76.823 -6.086 -123.560 1.00 92.19 95 LEU A N 1
ATOM 571 C CA . LEU A 1 95 ? 76.497 -4.970 -124.438 1.00 89.75 95 LEU A CA 1
ATOM 572 C C . LEU A 1 95 ? 76.504 -3.721 -123.579 1.00 88.66 95 LEU A C 1
ATOM 573 O O . LEU A 1 95 ? 77.241 -2.774 -123.848 1.00 89.05 95 LEU A O 1
ATOM 578 N N . ALA A 1 96 ? 75.674 -3.731 -122.540 1.00 86.42 96 ALA A N 1
ATOM 579 C CA . ALA A 1 96 ? 75.585 -2.594 -121.643 1.00 85.28 96 ALA A CA 1
ATOM 580 C C . ALA A 1 96 ? 76.987 -2.135 -121.269 1.00 85.19 96 ALA A C 1
ATOM 581 O O . ALA A 1 96 ? 77.384 -1.003 -121.558 1.00 86.11 96 ALA A O 1
ATOM 583 N N . LYS A 1 97 ? 77.738 -3.037 -120.644 1.00 84.41 97 LYS A N 1
ATOM 584 C CA . LYS A 1 97 ? 79.101 -2.759 -120.199 1.00 82.34 97 LYS A CA 1
ATOM 585 C C . LYS A 1 97 ? 79.958 -2.277 -121.377 1.00 80.77 97 LYS A C 1
ATOM 586 O O . LYS A 1 97 ? 80.880 -1.473 -121.216 1.00 79.73 97 LYS A O 1
ATOM 592 N N . LYS A 1 98 ? 79.635 -2.762 -122.568 1.00 79.58 98 LYS A N 1
ATOM 593 C CA . LYS A 1 98 ? 80.366 -2.367 -123.759 1.00 78.90 98 LYS A CA 1
ATOM 594 C C . LYS A 1 98 ? 80.004 -0.925 -124.077 1.00 78.33 98 LYS A C 1
ATOM 595 O O . LYS A 1 98 ? 80.872 -0.063 -124.234 1.00 78.38 98 LYS A O 1
ATOM 601 N N . ASN A 1 99 ? 78.702 -0.680 -124.156 1.00 77.36 99 ASN A N 1
ATOM 602 C CA . ASN A 1 99 ? 78.173 0.635 -124.456 1.00 76.49 99 ASN A CA 1
ATOM 603 C C . ASN A 1 99 ? 78.526 1.665 -123.406 1.00 76.19 99 ASN A C 1
ATOM 604 O O . ASN A 1 99 ? 78.676 2.850 -123.715 1.00 76.09 99 ASN A O 1
ATOM 609 N N . VAL A 1 100 ? 78.655 1.214 -122.163 1.00 75.92 100 VAL A N 1
ATOM 610 C CA . VAL A 1 100 ? 79.010 2.107 -121.071 1.00 74.66 100 VAL A CA 1
ATOM 611 C C . VAL A 1 100 ? 80.402 2.678 -121.311 1.00 74.11 100 VAL A C 1
ATOM 612 O O . VAL A 1 100 ? 80.676 3.839 -120.997 1.00 74.12 100 VAL A O 1
ATOM 616 N N . MET A 1 101 ? 81.275 1.859 -121.883 1.00 73.93 101 MET A N 1
ATOM 617 C CA . MET A 1 101 ? 82.622 2.306 -122.186 1.00 73.77 101 MET A CA 1
ATOM 618 C C . MET A 1 101 ? 82.550 3.379 -123.269 1.00 71.65 101 MET A C 1
ATOM 619 O O . MET A 1 101 ? 83.084 4.477 -123.112 1.00 70.80 101 MET A O 1
ATOM 624 N N . ILE A 1 102 ? 81.872 3.058 -124.365 1.00 69.75 102 ILE A N 1
ATOM 625 C CA . ILE A 1 102 ? 81.731 4.003 -125.468 1.00 67.83 102 ILE A CA 1
ATOM 626 C C . ILE A 1 102 ? 81.129 5.285 -124.902 1.00 67.82 102 ILE A C 1
ATOM 627 O O . ILE A 1 102 ? 81.652 6.377 -125.104 1.00 67.83 102 ILE A O 1
ATOM 632 N N . ALA A 1 103 ? 80.029 5.138 -124.175 1.00 67.21 103 ALA A N 1
ATOM 633 C CA . ALA A 1 103 ? 79.351 6.277 -123.587 1.00 67.01 103 ALA A CA 1
ATOM 634 C C . ALA A 1 103 ? 80.289 7.128 -122.748 1.00 67.46 103 ALA A C 1
ATOM 635 O O . ALA A 1 103 ? 80.370 8.344 -122.944 1.00 67.69 103 ALA A O 1
ATOM 637 N N . LYS A 1 104 ? 81.000 6.501 -121.815 1.00 67.23 104 LYS A N 1
ATOM 638 C CA . LYS A 1 104 ? 81.912 7.254 -120.962 1.00 66.80 104 LYS A CA 1
ATOM 639 C C . LYS A 1 104 ? 82.836 8.171 -121.768 1.00 65.98 104 LYS A C 1
ATOM 640 O O . LYS A 1 104 ? 83.006 9.340 -121.428 1.00 65.61 104 LYS A O 1
ATOM 646 N N . GLU A 1 105 ? 83.413 7.652 -122.845 1.00 65.54 105 GLU A N 1
ATOM 647 C CA . GLU A 1 105 ? 84.315 8.446 -123.672 1.00 65.34 105 GLU A CA 1
ATOM 648 C C . GLU A 1 105 ? 83.604 9.609 -124.321 1.00 62.28 105 GLU A C 1
ATOM 649 O O . GLU A 1 105 ? 84.126 10.716 -124.376 1.00 61.57 105 GLU A O 1
ATOM 655 N N . VAL A 1 106 ? 82.407 9.349 -124.824 1.00 60.27 106 VAL A N 1
ATOM 656 C CA . VAL A 1 106 ? 81.630 10.384 -125.486 1.00 58.26 106 VAL A CA 1
ATOM 657 C C . VAL A 1 106 ? 81.287 11.509 -124.508 1.00 56.96 106 VAL A C 1
ATOM 658 O O . VAL A 1 106 ? 81.402 12.696 -124.835 1.00 56.05 106 VAL A O 1
ATOM 662 N N . THR A 1 107 ? 80.874 11.123 -123.306 1.00 54.68 107 THR A N 1
ATOM 663 C CA . THR A 1 107 ? 80.520 12.083 -122.273 1.00 54.05 107 THR A CA 1
ATOM 664 C C . THR A 1 107 ? 81.673 13.051 -122.000 1.00 54.78 107 THR A C 1
ATOM 665 O O . THR A 1 107 ? 81.459 14.250 -121.807 1.00 54.12 107 THR A O 1
ATOM 669 N N . GLN A 1 108 ? 82.893 12.518 -121.971 1.00 54.93 108 GLN A N 1
ATOM 670 C CA . GLN A 1 108 ? 84.080 13.327 -121.725 1.00 55.44 108 GLN A CA 1
ATOM 671 C C . GLN A 1 108 ? 84.178 14.398 -122.797 1.00 54.89 108 GLN A C 1
ATOM 672 O O . GLN A 1 108 ? 84.171 15.595 -122.508 1.00 54.75 108 GLN A O 1
ATOM 678 N N . ASN A 1 109 ? 84.248 13.954 -124.043 1.00 53.97 109 ASN A N 1
ATOM 679 C CA . ASN A 1 109 ? 84.373 14.860 -125.165 1.00 54.47 109 ASN A CA 1
ATOM 680 C C . ASN A 1 109 ? 83.258 15.885 -125.233 1.00 53.51 109 ASN A C 1
ATOM 681 O O . ASN A 1 109 ? 83.494 17.065 -125.491 1.00 53.52 109 ASN A O 1
ATOM 686 N N . ILE A 1 110 ? 82.035 15.437 -125.017 1.00 51.69 110 ILE A N 1
ATOM 687 C CA . ILE A 1 110 ? 80.931 16.367 -125.041 1.00 51.29 110 ILE A CA 1
ATOM 688 C C . ILE A 1 110 ? 81.173 17.450 -123.998 1.00 51.13 110 ILE A C 1
ATOM 689 O O . ILE A 1 110 ? 81.163 18.641 -124.293 1.00 50.30 110 ILE A O 1
ATOM 694 N N . MET A 1 111 ? 81.417 17.023 -122.771 1.00 51.45 111 MET A N 1
ATOM 695 C CA . MET A 1 111 ? 81.643 17.965 -121.702 1.00 52.33 111 MET A CA 1
ATOM 696 C C . MET A 1 111 ? 82.903 18.806 -121.869 1.00 53.34 111 MET A C 1
ATOM 697 O O . MET A 1 111 ? 83.039 19.833 -121.220 1.00 54.42 111 MET A O 1
ATOM 702 N N . LYS A 1 112 ? 83.822 18.393 -122.731 1.00 54.06 112 LYS A N 1
ATOM 703 C CA . LYS A 1 112 ? 85.014 19.200 -122.930 1.00 56.16 112 LYS A CA 1
ATOM 704 C C . LYS A 1 112 ? 84.594 20.534 -123.529 1.00 56.69 112 LYS A C 1
ATOM 705 O O . LYS A 1 112 ? 85.226 21.557 -123.292 1.00 56.54 112 LYS A O 1
ATOM 711 N N . TYR A 1 113 ? 83.526 20.530 -124.313 1.00 58.54 113 TYR A N 1
ATOM 712 C CA . TYR A 1 113 ? 83.088 21.770 -124.941 1.00 60.38 113 TYR A CA 1
ATOM 713 C C . TYR A 1 113 ? 81.648 22.113 -124.631 1.00 62.16 113 TYR A C 1
ATOM 714 O O . TYR A 1 113 ? 81.102 23.075 -125.172 1.00 62.40 113 TYR A O 1
ATOM 723 N N . TYR A 1 114 ? 81.043 21.326 -123.749 1.00 63.45 114 TYR A N 1
ATOM 724 C CA . TYR A 1 114 ? 79.661 21.533 -123.369 1.00 64.96 114 TYR A CA 1
ATOM 725 C C . TYR A 1 114 ? 79.404 22.867 -122.691 1.00 65.70 114 TYR A C 1
ATOM 726 O O . TYR A 1 114 ? 80.052 23.214 -121.704 1.00 65.27 114 TYR A O 1
ATOM 735 N N . ASN A 1 115 ? 78.432 23.589 -123.242 1.00 68.46 115 ASN A N 1
ATOM 736 C CA . ASN A 1 115 ? 77.973 24.885 -122.747 1.00 71.91 115 ASN A CA 1
ATOM 737 C C . ASN A 1 115 ? 76.463 24.759 -122.657 1.00 72.66 115 ASN A C 1
ATOM 738 O O . ASN A 1 115 ? 75.940 23.713 -122.281 1.00 74.77 115 ASN A O 1
ATOM 743 N N . HIS A 1 116 ? 75.745 25.800 -123.024 1.00 72.28 116 HIS A N 1
ATOM 744 C CA . HIS A 1 116 ? 74.285 25.729 -122.972 1.00 72.09 116 HIS A CA 1
ATOM 745 C C . HIS A 1 116 ? 73.707 24.515 -123.769 1.00 69.76 116 HIS A C 1
ATOM 746 O O . HIS A 1 116 ? 74.024 24.353 -124.939 1.00 71.13 116 HIS A O 1
ATOM 753 N N . GLY A 1 117 ? 72.880 23.664 -123.153 1.00 66.85 117 GLY A N 1
ATOM 754 C CA . GLY A 1 117 ? 72.320 22.540 -123.903 1.00 63.98 117 GLY A CA 1
ATOM 755 C C . GLY A 1 117 ? 71.584 21.436 -123.144 1.00 62.24 117 GLY A C 1
ATOM 756 O O . GLY A 1 117 ? 71.767 21.283 -121.940 1.00 63.42 117 GLY A O 1
ATOM 757 N N . VAL A 1 118 ? 70.730 20.673 -123.830 1.00 58.69 118 VAL A N 1
ATOM 758 C CA . VAL A 1 118 ? 70.022 19.562 -123.187 1.00 55.38 118 VAL A CA 1
ATOM 759 C C . VAL A 1 118 ? 70.472 18.307 -123.887 1.00 53.92 118 VAL A C 1
ATOM 760 O O . VAL A 1 118 ? 70.393 18.204 -125.106 1.00 53.82 118 VAL A O 1
ATOM 764 N N . ILE A 1 119 ? 70.920 17.344 -123.105 1.00 51.97 119 ILE A N 1
ATOM 765 C CA . ILE A 1 119 ? 71.421 16.100 -123.643 1.00 49.71 119 ILE A CA 1
ATOM 766 C C . ILE A 1 119 ? 70.345 15.030 -123.713 1.00 48.96 119 ILE A C 1
ATOM 767 O O . ILE A 1 119 ? 69.636 14.787 -122.740 1.00 50.11 119 ILE A O 1
ATOM 772 N N . LEU A 1 120 ? 70.228 14.390 -124.872 1.00 48.40 120 LEU A N 1
ATOM 773 C CA . LEU A 1 120 ? 69.237 13.336 -125.082 1.00 47.43 120 LEU A CA 1
ATOM 774 C C . LEU A 1 120 ? 69.942 12.037 -125.366 1.00 47.90 120 LEU A C 1
ATOM 775 O O . LEU A 1 120 ? 70.626 11.905 -126.376 1.00 49.22 120 LEU A O 1
ATOM 780 N N . VAL A 1 121 ? 69.766 11.078 -124.473 1.00 48.77 121 VAL A N 1
ATOM 781 C CA . VAL A 1 121 ? 70.409 9.785 -124.617 1.00 49.28 121 VAL A CA 1
ATOM 782 C C . VAL A 1 121 ? 69.540 8.838 -125.419 1.00 49.84 121 VAL A C 1
ATOM 783 O O . VAL A 1 121 ? 68.342 8.724 -125.181 1.00 50.76 121 VAL A O 1
ATOM 787 N N . VAL A 1 122 ? 70.153 8.153 -126.375 1.00 51.33 122 VAL A N 1
ATOM 788 C CA . VAL A 1 122 ? 69.428 7.232 -127.235 1.00 51.32 122 VAL A CA 1
ATOM 789 C C . VAL A 1 122 ? 70.079 5.866 -127.270 1.00 51.30 122 VAL A C 1
ATOM 790 O O . VAL A 1 122 ? 69.429 4.885 -127.594 1.00 51.16 122 VAL A O 1
ATOM 794 N N . SER A 1 123 ? 71.365 5.822 -126.931 1.00 52.82 123 SER A N 1
ATOM 795 C CA . SER A 1 123 ? 72.158 4.586 -126.908 1.00 54.54 123 SER A CA 1
ATOM 796 C C . SER A 1 123 ? 71.469 3.482 -126.106 1.00 55.16 123 SER A C 1
ATOM 797 O O . SER A 1 123 ? 70.785 3.759 -125.133 1.00 54.72 123 SER A O 1
ATOM 800 N N . ASN A 1 124 ? 71.666 2.229 -126.496 1.00 57.88 124 ASN A N 1
ATOM 801 C CA . ASN A 1 124 ? 71.026 1.144 -125.780 1.00 62.12 124 ASN A CA 1
ATOM 802 C C . ASN A 1 124 ? 71.986 0.307 -124.923 1.00 63.77 124 ASN A C 1
ATOM 803 O O . ASN A 1 124 ? 73.113 0.041 -125.354 1.00 63.52 124 ASN A O 1
ATOM 808 N N . PRO A 1 125 ? 71.565 -0.126 -123.700 1.00 65.28 125 PRO A N 1
ATOM 809 C CA . PRO A 1 125 ? 70.297 0.011 -122.955 1.00 65.49 125 PRO A CA 1
ATOM 810 C C . PRO A 1 125 ? 70.076 1.425 -122.425 1.00 66.57 125 PRO A C 1
ATOM 811 O O . PRO A 1 125 ? 70.649 1.824 -121.398 1.00 66.86 125 PRO A O 1
ATOM 815 N N . VAL A 1 126 ? 69.222 2.159 -123.132 1.00 66.96 126 VAL A N 1
ATOM 816 C CA . VAL A 1 126 ? 68.914 3.546 -122.809 1.00 66.23 126 VAL A CA 1
ATOM 817 C C . VAL A 1 126 ? 68.693 3.837 -121.326 1.00 65.09 126 VAL A C 1
ATOM 818 O O . VAL A 1 126 ? 69.280 4.767 -120.790 1.00 64.88 126 VAL A O 1
ATOM 822 N N . ASP A 1 127 ? 67.865 3.040 -120.662 1.00 64.22 127 ASP A N 1
ATOM 823 C CA . ASP A 1 127 ? 67.598 3.262 -119.252 1.00 63.75 127 ASP A CA 1
ATOM 824 C C . ASP A 1 127 ? 68.886 3.383 -118.470 1.00 63.05 127 ASP A C 1
ATOM 825 O O . ASP A 1 127 ? 69.038 4.276 -117.640 1.00 62.33 127 ASP A O 1
ATOM 830 N N . ILE A 1 128 ? 69.818 2.478 -118.741 1.00 63.65 128 ILE A N 1
ATOM 831 C CA . ILE A 1 128 ? 71.101 2.473 -118.041 1.00 63.65 128 ILE A CA 1
ATOM 832 C C . ILE A 1 128 ? 72.023 3.594 -118.469 1.00 62.55 128 ILE A C 1
ATOM 833 O O . ILE A 1 128 ? 72.510 4.378 -117.649 1.00 62.78 128 ILE A O 1
ATOM 838 N N . ILE A 1 129 ? 72.278 3.661 -119.761 1.00 61.38 129 ILE A N 1
ATOM 839 C CA . ILE A 1 129 ? 73.161 4.691 -120.238 1.00 60.95 129 ILE A CA 1
ATOM 840 C C . ILE A 1 129 ? 72.658 6.083 -119.904 1.00 60.63 129 ILE A C 1
ATOM 841 O O . ILE A 1 129 ? 73.456 6.939 -119.556 1.00 60.83 129 ILE A O 1
ATOM 846 N N . THR A 1 130 ? 71.351 6.316 -119.981 1.00 61.03 130 THR A N 1
ATOM 847 C CA . THR A 1 130 ? 70.837 7.646 -119.659 1.00 62.50 130 THR A CA 1
ATOM 848 C C . THR A 1 130 ? 71.301 8.046 -118.261 1.00 63.86 130 THR A C 1
ATOM 849 O O . THR A 1 130 ? 71.851 9.132 -118.058 1.00 65.35 130 THR A O 1
ATOM 853 N N . TYR A 1 131 ? 71.075 7.165 -117.294 1.00 64.53 131 TYR A N 1
ATOM 854 C CA . TYR A 1 131 ? 71.470 7.416 -115.907 1.00 64.31 131 TYR A CA 1
ATOM 855 C C . TYR A 1 131 ? 72.964 7.633 -115.785 1.00 62.58 131 TYR A C 1
ATOM 856 O O . TYR A 1 131 ? 73.426 8.620 -115.208 1.00 61.86 131 TYR A O 1
ATOM 865 N N . MET A 1 132 ? 73.709 6.671 -116.315 1.00 60.50 132 MET A N 1
ATOM 866 C CA . MET A 1 132 ? 75.150 6.712 -116.273 1.00 57.97 132 MET A CA 1
ATOM 867 C C . MET A 1 132 ? 75.662 8.052 -116.785 1.00 56.24 132 MET A C 1
ATOM 868 O O . MET A 1 132 ? 76.357 8.769 -116.070 1.00 54.56 132 MET A O 1
ATOM 873 N N . ILE A 1 133 ? 75.281 8.382 -118.017 1.00 56.75 133 ILE A N 1
ATOM 874 C CA . ILE A 1 133 ? 75.670 9.622 -118.689 1.00 56.39 133 ILE A CA 1
ATOM 875 C C . ILE A 1 133 ? 75.324 10.857 -117.880 1.00 58.73 133 ILE A C 1
ATOM 876 O O . ILE A 1 133 ? 76.044 11.864 -117.898 1.00 58.36 133 ILE A O 1
ATOM 881 N N . GLN A 1 134 ? 74.210 10.787 -117.166 1.00 61.43 134 GLN A N 1
ATOM 882 C CA . GLN A 1 134 ? 73.777 11.915 -116.351 1.00 63.04 134 GLN A CA 1
ATOM 883 C C . GLN A 1 134 ? 74.828 12.172 -115.262 1.00 64.39 134 GLN A C 1
ATOM 884 O O . GLN A 1 134 ? 75.169 13.320 -114.950 1.00 62.82 134 GLN A O 1
ATOM 890 N N . LYS A 1 135 ? 75.339 11.071 -114.715 1.00 66.42 135 LYS A N 1
ATOM 891 C CA . LYS A 1 135 ? 76.347 11.101 -113.683 1.00 68.61 135 LYS A CA 1
ATOM 892 C C . LYS A 1 135 ? 77.643 11.565 -114.301 1.00 69.90 135 LYS A C 1
ATOM 893 O O . LYS A 1 135 ? 78.141 12.635 -113.965 1.00 71.62 135 LYS A O 1
ATOM 899 N N . TRP A 1 136 ? 78.178 10.761 -115.219 1.00 71.15 136 TRP A N 1
ATOM 900 C CA . TRP A 1 136 ? 79.433 11.078 -115.915 1.00 71.54 136 TRP A CA 1
ATOM 901 C C . TRP A 1 136 ? 79.566 12.583 -116.213 1.00 69.95 136 TRP A C 1
ATOM 902 O O . TRP A 1 136 ? 80.592 13.183 -115.928 1.00 70.18 136 TRP A O 1
ATOM 913 N N . SER A 1 137 ? 78.520 13.181 -116.775 1.00 68.08 137 SER A N 1
ATOM 914 C CA . SER A 1 137 ? 78.521 14.599 -117.128 1.00 66.61 137 SER A CA 1
ATOM 915 C C . SER A 1 137 ? 78.579 15.525 -115.931 1.00 65.17 137 SER A C 1
ATOM 916 O O . SER A 1 137 ? 79.069 16.652 -116.027 1.00 64.35 137 SER A O 1
ATOM 919 N N . GLY A 1 138 ? 78.051 15.055 -114.810 1.00 64.19 138 GLY A N 1
ATOM 920 C CA . GLY A 1 138 ? 78.021 15.873 -113.616 1.00 63.53 138 GLY A CA 1
ATOM 921 C C . GLY A 1 138 ? 77.058 17.010 -113.874 1.00 62.82 138 GLY A C 1
ATOM 922 O O . GLY A 1 138 ? 77.204 18.113 -113.356 1.00 62.86 138 GLY A O 1
ATOM 923 N N . LEU A 1 139 ? 76.064 16.740 -114.705 1.00 62.41 139 LEU A N 1
ATOM 924 C CA . LEU A 1 139 ? 75.080 17.759 -115.039 1.00 61.33 139 LEU A CA 1
ATOM 925 C C . LEU A 1 139 ? 73.811 17.576 -114.216 1.00 60.81 139 LEU A C 1
ATOM 926 O O . LEU A 1 139 ? 73.537 16.475 -113.710 1.00 60.65 139 LEU A O 1
ATOM 931 N N . PRO A 1 140 ? 73.024 18.657 -114.059 1.00 59.71 140 PRO A N 1
ATOM 932 C CA . PRO A 1 140 ? 71.784 18.564 -113.290 1.00 58.18 140 PRO A CA 1
ATOM 933 C C . PRO A 1 140 ? 70.968 17.423 -113.875 1.00 58.41 140 PRO A C 1
ATOM 934 O O . PRO A 1 140 ? 71.049 17.134 -115.072 1.00 57.80 140 PRO A O 1
ATOM 938 N N . VAL A 1 141 ? 70.184 16.787 -113.017 1.00 58.98 141 VAL A N 1
ATOM 939 C CA . VAL A 1 141 ? 69.339 15.660 -113.383 1.00 58.11 141 VAL A CA 1
ATOM 940 C C . VAL A 1 141 ? 68.206 16.088 -114.314 1.00 57.64 141 VAL A C 1
ATOM 941 O O . VAL A 1 141 ? 67.608 15.268 -115.012 1.00 57.62 141 VAL A O 1
ATOM 945 N N . GLY A 1 142 ? 67.922 17.382 -114.316 1.00 57.22 142 GLY A N 1
ATOM 946 C CA . GLY A 1 142 ? 66.869 17.888 -115.162 1.00 57.14 142 GLY A CA 1
ATOM 947 C C . GLY A 1 142 ? 67.373 18.213 -116.550 1.00 58.25 142 GLY A C 1
ATOM 948 O O . GLY A 1 142 ? 66.575 18.591 -117.406 1.00 59.02 142 GLY A O 1
ATOM 949 N N . LYS A 1 143 ? 68.677 18.059 -116.794 1.00 58.27 143 LYS A N 1
ATOM 950 C CA . LYS A 1 143 ? 69.234 18.384 -118.111 1.00 56.85 143 LYS A CA 1
ATOM 951 C C . LYS A 1 143 ? 69.611 17.203 -118.982 1.00 55.49 143 LYS A C 1
ATOM 952 O O . LYS A 1 143 ? 69.773 17.369 -120.190 1.00 56.71 143 LYS A O 1
ATOM 958 N N . VAL A 1 144 ? 69.766 16.027 -118.378 1.00 53.55 144 VAL A N 1
ATOM 959 C CA . VAL A 1 144 ? 70.095 14.827 -119.143 1.00 52.49 144 VAL A CA 1
ATOM 960 C C . VAL A 1 144 ? 68.839 13.978 -119.206 1.00 53.32 144 VAL A C 1
ATOM 961 O O . VAL A 1 144 ? 68.229 13.669 -118.175 1.00 52.51 144 VAL A O 1
ATOM 965 N N . ILE A 1 145 ? 68.461 13.621 -120.434 1.00 54.89 145 ILE A N 1
ATOM 966 C CA . ILE A 1 145 ? 67.256 12.840 -120.715 1.00 55.58 145 ILE A CA 1
ATOM 967 C C . ILE A 1 145 ? 67.517 11.723 -121.705 1.00 54.61 145 ILE A C 1
ATOM 968 O O . ILE A 1 145 ? 68.292 11.888 -122.645 1.00 53.66 145 ILE A O 1
ATOM 973 N N . GLY A 1 146 ? 66.844 10.597 -121.481 1.00 54.32 146 GLY A N 1
ATOM 974 C CA . GLY A 1 146 ? 66.946 9.452 -122.363 1.00 54.03 146 GLY A CA 1
ATOM 975 C C . GLY A 1 146 ? 65.670 9.344 -123.181 1.00 54.36 146 GLY A C 1
ATOM 976 O O . GLY A 1 146 ? 64.613 9.797 -122.759 1.00 53.30 146 GLY A O 1
ATOM 977 N N . SER A 1 147 ? 65.772 8.762 -124.366 1.00 56.46 147 SER A N 1
ATOM 978 C CA . SER A 1 147 ? 64.624 8.588 -125.239 1.00 58.32 147 SER A CA 1
ATOM 979 C C . SER A 1 147 ? 63.582 7.722 -124.538 1.00 59.18 147 SER A C 1
ATOM 980 O O . SER A 1 147 ? 62.422 7.687 -124.941 1.00 60.72 147 SER A O 1
ATOM 983 N N . GLY A 1 148 ? 64.012 7.006 -123.501 1.00 59.40 148 GLY A N 1
ATOM 984 C CA . GLY A 1 148 ? 63.112 6.154 -122.738 1.00 58.98 148 GLY A CA 1
ATOM 985 C C . GLY A 1 148 ? 62.027 5.463 -123.536 1.00 58.69 148 GLY A C 1
ATOM 986 O O . GLY A 1 148 ? 62.275 5.018 -124.655 1.00 59.35 148 GLY A O 1
ATOM 987 N N . TH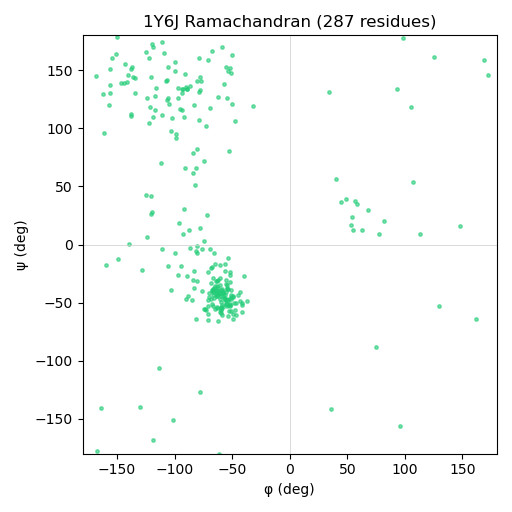R A 1 149 ? 60.827 5.369 -122.962 1.00 58.97 149 THR A N 1
ATOM 988 C CA . THR A 1 149 ? 59.694 4.722 -123.640 1.00 59.25 149 THR A CA 1
ATOM 989 C C . THR A 1 149 ? 58.847 5.700 -124.428 1.00 59.38 149 THR A C 1
ATOM 990 O O . THR A 1 149 ? 57.640 5.509 -124.554 1.00 59.56 149 THR A O 1
ATOM 994 N N . VAL A 1 150 ? 59.457 6.753 -124.946 1.00 59.17 150 VAL A N 1
ATOM 995 C CA . VAL A 1 150 ? 58.687 7.709 -125.715 1.00 59.68 150 VAL A CA 1
ATOM 996 C C . VAL A 1 150 ? 57.967 7.046 -126.883 1.00 59.81 150 VAL A C 1
ATOM 997 O O . VAL A 1 150 ? 56.778 7.284 -127.081 1.00 59.43 150 VAL A O 1
ATOM 1001 N N . LEU A 1 151 ? 58.686 6.222 -127.647 1.00 60.46 151 LEU A N 1
ATOM 1002 C CA . LEU A 1 151 ? 58.111 5.524 -128.795 1.00 61.35 151 LEU A CA 1
ATOM 1003 C C . LEU A 1 151 ? 57.078 4.488 -128.365 1.00 63.12 151 LEU A C 1
ATOM 1004 O O . LEU A 1 151 ? 56.044 4.319 -129.009 1.00 64.13 151 LEU A O 1
ATOM 1009 N N . ASP A 1 152 ? 57.362 3.786 -127.281 1.00 64.65 152 ASP A N 1
ATOM 1010 C CA . ASP A 1 152 ? 56.439 2.783 -126.782 1.00 65.84 152 ASP A CA 1
ATOM 1011 C C . ASP A 1 152 ? 55.107 3.406 -126.426 1.00 65.38 152 ASP A C 1
ATOM 1012 O O . ASP A 1 152 ? 54.060 2.833 -126.704 1.00 66.17 152 ASP A O 1
ATOM 1017 N N . SER A 1 153 ? 55.143 4.575 -125.796 1.00 64.25 153 SER A N 1
ATOM 1018 C CA . SER A 1 153 ? 53.915 5.247 -125.407 1.00 62.22 153 SER A CA 1
ATOM 1019 C C . SER A 1 153 ? 53.176 5.681 -126.655 1.00 61.88 153 SER A C 1
ATOM 1020 O O . SER A 1 153 ? 51.958 5.589 -126.727 1.00 61.44 153 SER A O 1
ATOM 1023 N N . ILE A 1 154 ? 53.924 6.146 -127.645 1.00 62.17 154 ILE A N 1
ATOM 1024 C CA . ILE A 1 154 ? 53.329 6.588 -128.891 1.00 63.15 154 ILE A CA 1
ATOM 1025 C C . ILE A 1 154 ? 52.573 5.438 -129.533 1.00 64.79 154 ILE A C 1
ATOM 1026 O O . ILE A 1 154 ? 51.394 5.563 -129.851 1.00 65.47 154 ILE A O 1
ATOM 1031 N N . ARG A 1 155 ? 53.254 4.317 -129.728 1.00 66.49 155 ARG A N 1
ATOM 1032 C CA . ARG A 1 155 ? 52.627 3.151 -130.326 1.00 67.76 155 ARG A CA 1
ATOM 1033 C C . ARG A 1 155 ? 51.440 2.700 -129.462 1.00 67.55 155 ARG A C 1
ATOM 1034 O O . ARG A 1 155 ? 50.396 2.340 -130.003 1.00 68.28 155 ARG A O 1
ATOM 1042 N N . PHE A 1 156 ? 51.594 2.756 -128.133 1.00 66.33 156 PHE A N 1
ATOM 1043 C CA . PHE A 1 156 ? 50.537 2.379 -127.181 1.00 65.24 156 PHE A CA 1
ATOM 1044 C C . PHE A 1 156 ? 49.213 3.088 -127.471 1.00 65.62 156 PHE A C 1
ATOM 1045 O O . PHE A 1 156 ? 48.162 2.454 -127.542 1.00 65.95 156 PHE A O 1
ATOM 1053 N N . ARG A 1 157 ? 49.264 4.409 -127.603 1.00 65.38 157 ARG A N 1
ATOM 1054 C CA . ARG A 1 157 ? 48.070 5.184 -127.890 1.00 64.41 157 ARG A CA 1
ATOM 1055 C C . ARG A 1 157 ? 47.557 4.827 -129.269 1.00 65.02 157 ARG A C 1
ATOM 1056 O O . ARG A 1 157 ? 46.355 4.714 -129.475 1.00 65.15 157 ARG A O 1
ATOM 1064 N N . TYR A 1 158 ? 48.477 4.644 -130.212 1.00 66.41 158 TYR A N 1
ATOM 1065 C CA . TYR A 1 158 ? 48.120 4.297 -131.588 1.00 68.54 158 TYR A CA 1
ATOM 1066 C C . TYR A 1 158 ? 47.339 2.986 -131.641 1.00 67.67 158 TYR A C 1
ATOM 1067 O O . TYR A 1 158 ? 46.230 2.949 -132.168 1.00 66.68 158 TYR A O 1
ATOM 1076 N N . LEU A 1 159 ? 47.919 1.920 -131.093 1.00 66.98 159 LEU A N 1
ATOM 1077 C CA . LEU A 1 159 ? 47.264 0.621 -131.071 1.00 66.90 159 LEU A CA 1
ATOM 1078 C C . LEU A 1 159 ? 45.843 0.740 -130.518 1.00 69.49 159 LEU A C 1
ATOM 1079 O O . LEU A 1 159 ? 44.904 0.150 -131.066 1.00 71.13 159 LEU A O 1
ATOM 1084 N N . LEU A 1 160 ? 45.683 1.512 -129.443 1.00 71.92 160 LEU A N 1
ATOM 1085 C CA . LEU A 1 160 ? 44.370 1.728 -128.822 1.00 73.40 160 LEU A CA 1
ATOM 1086 C C . LEU A 1 160 ? 43.392 2.342 -129.812 1.00 74.95 160 LEU A C 1
ATOM 1087 O O . LEU A 1 160 ? 42.354 1.763 -130.108 1.00 75.01 160 LEU A O 1
ATOM 1092 N N . SER A 1 161 ? 43.729 3.525 -130.311 1.00 76.96 161 SER A N 1
ATOM 1093 C CA . SER A 1 161 ? 42.874 4.200 -131.271 1.00 79.44 161 SER A CA 1
ATOM 1094 C C . SER A 1 161 ? 42.616 3.303 -132.484 1.00 81.56 161 SER A C 1
ATOM 1095 O O . SER A 1 161 ? 41.472 3.141 -132.917 1.00 82.36 161 SER A O 1
ATOM 1098 N N . GLU A 1 162 ? 43.682 2.710 -133.015 1.00 83.36 162 GLU A N 1
ATOM 1099 C CA . GLU A 1 162 ? 43.594 1.839 -134.186 1.00 85.14 162 GLU A CA 1
ATOM 1100 C C . GLU A 1 162 ? 42.930 0.511 -133.841 1.00 84.99 162 GLU A C 1
ATOM 1101 O O . GLU A 1 162 ? 43.165 -0.497 -134.500 1.00 85.90 162 GLU A O 1
ATOM 1107 N N . LYS A 1 163 ? 42.100 0.503 -132.808 1.00 83.91 163 LYS A N 1
ATOM 1108 C CA . LYS A 1 163 ? 41.423 -0.727 -132.436 1.00 83.25 163 LYS A CA 1
ATOM 1109 C C . LYS A 1 163 ? 40.070 -0.446 -131.823 1.00 82.76 163 LYS A C 1
ATOM 1110 O O . LYS A 1 163 ? 39.251 -1.349 -131.647 1.00 82.55 163 LYS A O 1
ATOM 1116 N N . LEU A 1 164 ? 39.841 0.820 -131.502 1.00 82.67 164 LEU A N 1
ATOM 1117 C CA . LEU A 1 164 ? 38.594 1.243 -130.889 1.00 81.23 164 LEU A CA 1
ATOM 1118 C C . LEU A 1 164 ? 37.900 2.271 -131.750 1.00 81.14 164 LEU A C 1
ATOM 1119 O O . LEU A 1 164 ? 37.146 3.096 -131.246 1.00 80.83 164 LEU A O 1
ATOM 1124 N N . GLY A 1 165 ? 38.165 2.225 -133.049 1.00 81.49 165 GLY A N 1
ATOM 1125 C CA . GLY A 1 165 ? 37.527 3.154 -133.962 1.00 83.76 165 GLY A CA 1
ATOM 1126 C C . GLY A 1 165 ? 37.691 4.625 -133.627 1.00 84.98 165 GLY A C 1
ATOM 1127 O O . GLY A 1 165 ? 37.002 5.488 -134.189 1.00 84.41 165 GLY A O 1
ATOM 1128 N N . VAL A 1 166 ? 38.604 4.916 -132.708 1.00 86.35 166 VAL A N 1
ATOM 1129 C CA . VAL A 1 166 ? 38.870 6.291 -132.300 1.00 87.17 166 VAL A CA 1
ATOM 1130 C C . VAL A 1 166 ? 40.226 6.697 -132.827 1.00 88.34 166 VAL A C 1
ATOM 1131 O O . VAL A 1 166 ? 41.017 5.849 -133.238 1.00 89.25 166 VAL A O 1
ATOM 1135 N N . ASP A 1 167 ? 40.500 7.992 -132.815 1.00 89.05 167 ASP A N 1
ATOM 1136 C CA . ASP A 1 167 ? 41.771 8.480 -133.324 1.00 90.05 167 ASP A CA 1
ATOM 1137 C C . ASP A 1 167 ? 42.708 8.921 -132.218 1.00 89.57 167 ASP A C 1
ATOM 1138 O O . ASP A 1 167 ? 42.292 9.515 -131.221 1.00 90.00 167 ASP A O 1
ATOM 1143 N N . VAL A 1 168 ? 43.984 8.631 -132.410 1.00 88.16 168 VAL A N 1
ATOM 1144 C CA . VAL A 1 168 ? 44.977 8.978 -131.422 1.00 87.09 168 VAL A CA 1
ATOM 1145 C C . VAL A 1 168 ? 44.741 10.343 -130.790 1.00 86.44 168 VAL A C 1
ATOM 1146 O O . VAL A 1 168 ? 45.131 10.573 -129.645 1.00 87.84 168 VAL A O 1
ATOM 1150 N N . LYS A 1 169 ? 44.086 11.242 -131.518 1.00 84.54 169 LYS A N 1
ATOM 1151 C CA . LYS A 1 169 ? 43.825 12.587 -131.009 1.00 82.90 169 LYS A CA 1
ATOM 1152 C C . LYS A 1 169 ? 43.231 12.602 -129.599 1.00 81.78 169 LYS A C 1
ATOM 1153 O O . LYS A 1 169 ? 43.659 13.380 -128.735 1.00 81.03 169 LYS A O 1
ATOM 1159 N N . ASN A 1 170 ? 42.257 11.732 -129.361 1.00 80.10 170 ASN A N 1
ATOM 1160 C CA . ASN A 1 170 ? 41.590 11.669 -128.060 1.00 78.99 170 ASN A CA 1
ATOM 1161 C C . ASN A 1 170 ? 42.215 10.633 -127.147 1.00 77.35 170 ASN A C 1
ATOM 1162 O O . ASN A 1 170 ? 42.014 10.669 -125.930 1.00 77.30 170 ASN A O 1
ATOM 1167 N N . VAL A 1 171 ? 42.967 9.708 -127.740 1.00 74.42 171 VAL A N 1
ATOM 1168 C CA . VAL A 1 171 ? 43.617 8.659 -126.971 1.00 71.64 171 VAL A CA 1
ATOM 1169 C C . VAL A 1 171 ? 44.734 9.220 -126.102 1.00 70.91 171 VAL A C 1
ATOM 1170 O O . VAL A 1 171 ? 45.720 9.760 -126.605 1.00 70.57 171 VAL A O 1
ATOM 1174 N N . HIS A 1 172 ? 44.559 9.079 -124.791 1.00 69.16 172 HIS A N 1
ATOM 1175 C CA . HIS A 1 172 ? 45.520 9.554 -123.810 1.00 67.72 172 HIS A CA 1
ATOM 1176 C C . HIS A 1 172 ? 45.990 8.400 -122.924 1.00 67.13 172 HIS A C 1
ATOM 1177 O O . HIS A 1 172 ? 45.269 7.933 -122.037 1.00 67.37 172 HIS A O 1
ATOM 1184 N N . GLY A 1 173 ? 47.208 7.936 -123.171 1.00 65.67 173 GLY A N 1
ATOM 1185 C CA . GLY A 1 173 ? 47.742 6.833 -122.396 1.00 62.65 173 GLY A CA 1
ATOM 1186 C C . GLY A 1 173 ? 49.240 6.972 -122.343 1.00 59.64 173 GLY A C 1
ATOM 1187 O O . GLY A 1 173 ? 49.825 7.709 -123.126 1.00 58.55 173 GLY A O 1
ATOM 1188 N N . TYR A 1 174 ? 49.871 6.262 -121.430 1.00 57.88 174 TYR A N 1
ATOM 1189 C CA . TYR A 1 174 ? 51.299 6.377 -121.321 1.00 57.85 174 TYR A CA 1
ATOM 1190 C C . TYR A 1 174 ? 51.911 5.046 -120.997 1.00 58.23 174 TYR A C 1
ATOM 1191 O O . TYR A 1 174 ? 51.260 4.161 -120.444 1.00 58.62 174 TYR A O 1
ATOM 1200 N N . ILE A 1 175 ? 53.177 4.908 -121.359 1.00 58.87 175 ILE A N 1
ATOM 1201 C CA . ILE A 1 175 ? 53.924 3.699 -121.080 1.00 59.61 175 ILE A CA 1
ATOM 1202 C C . ILE A 1 175 ? 55.066 4.176 -120.196 1.00 60.65 175 ILE A C 1
ATOM 1203 O O . ILE A 1 175 ? 55.964 4.891 -120.650 1.00 61.07 175 ILE A O 1
ATOM 1208 N N . ILE A 1 176 ? 55.017 3.801 -118.924 1.00 60.81 176 ILE A N 1
ATOM 1209 C CA . ILE A 1 176 ? 56.047 4.216 -117.993 1.00 61.11 176 ILE A CA 1
ATOM 1210 C C . ILE A 1 176 ? 56.906 3.067 -117.549 1.00 61.32 176 ILE A C 1
ATOM 1211 O O . ILE A 1 176 ? 56.643 1.912 -117.874 1.00 60.80 176 ILE A O 1
ATOM 1216 N N . GLY A 1 177 ? 57.935 3.408 -116.790 1.00 62.24 177 GLY A N 1
ATOM 1217 C CA . GLY A 1 177 ? 58.839 2.402 -116.298 1.00 64.53 177 GLY A CA 1
ATOM 1218 C C . GLY A 1 177 ? 60.060 2.255 -117.173 1.00 65.87 177 GLY A C 1
ATOM 1219 O O . GLY A 1 177 ? 60.451 3.182 -117.897 1.00 66.26 177 GLY A O 1
ATOM 1220 N N . GLU A 1 178 ? 60.654 1.068 -117.091 1.00 66.80 178 GLU A N 1
ATOM 1221 C CA . GLU A 1 178 ? 61.845 0.719 -117.847 1.00 67.97 178 GLU A CA 1
ATOM 1222 C C . GLU A 1 178 ? 61.511 0.383 -119.280 1.00 66.99 178 GLU A C 1
ATOM 1223 O O . GLU A 1 178 ? 60.579 -0.374 -119.550 1.00 67.22 178 GLU A O 1
ATOM 1229 N N . HIS A 1 179 ? 62.283 0.952 -120.194 1.00 66.46 179 HIS A N 1
ATOM 1230 C CA . HIS A 1 179 ? 62.103 0.692 -121.609 1.00 66.19 179 HIS A CA 1
ATOM 1231 C C . HIS A 1 179 ? 62.647 -0.706 -121.909 1.00 66.87 179 HIS A C 1
ATOM 1232 O O . HIS A 1 179 ? 63.706 -0.857 -122.520 1.00 66.62 179 HIS A O 1
ATOM 1239 N N . GLY A 1 180 ? 61.921 -1.723 -121.459 1.00 66.96 180 GLY A N 1
ATOM 1240 C CA . GLY A 1 180 ? 62.337 -3.093 -121.673 1.00 66.85 180 GLY A CA 1
ATOM 1241 C C . GLY A 1 180 ? 61.145 -3.977 -121.411 1.00 68.36 180 GLY A C 1
ATOM 1242 O O . GLY A 1 180 ? 60.025 -3.616 -121.753 1.00 69.62 180 GLY A O 1
ATOM 1243 N N . ASP A 1 181 ? 61.355 -5.120 -120.779 1.00 69.55 181 ASP A N 1
ATOM 1244 C CA . ASP A 1 181 ? 60.236 -6.020 -120.527 1.00 70.81 181 ASP A CA 1
ATOM 1245 C C . ASP A 1 181 ? 59.411 -5.699 -119.306 1.00 69.18 181 ASP A C 1
ATOM 1246 O O . ASP A 1 181 ? 58.245 -6.097 -119.215 1.00 69.21 181 ASP A O 1
ATOM 1251 N N . SER A 1 182 ? 60.016 -4.981 -118.368 1.00 66.43 182 SER A N 1
ATOM 1252 C CA . SER A 1 182 ? 59.323 -4.627 -117.145 1.00 64.40 182 SER A CA 1
ATOM 1253 C C . SER A 1 182 ? 58.400 -3.425 -117.336 1.00 63.55 182 SER A C 1
ATOM 1254 O O . SER A 1 182 ? 57.637 -3.086 -116.431 1.00 64.14 182 SER A O 1
ATOM 1257 N N . GLN A 1 183 ? 58.460 -2.777 -118.498 1.00 60.99 183 GLN A N 1
ATOM 1258 C CA . GLN A 1 183 ? 57.599 -1.625 -118.739 1.00 57.35 183 GLN A CA 1
ATOM 1259 C C . GLN A 1 183 ? 56.153 -1.988 -118.440 1.00 56.54 183 GLN A C 1
ATOM 1260 O O . GLN A 1 183 ? 55.757 -3.154 -118.535 1.00 56.34 183 GLN A O 1
ATOM 1266 N N . LEU A 1 184 ? 55.368 -0.991 -118.055 1.00 54.97 184 LEU A N 1
ATOM 1267 C CA . LEU A 1 184 ? 53.961 -1.227 -117.780 1.00 53.64 184 LEU A CA 1
ATOM 1268 C C . LEU A 1 184 ? 53.153 -0.069 -118.311 1.00 53.22 184 LEU A C 1
ATOM 1269 O O . LEU A 1 184 ? 53.624 1.069 -118.360 1.00 51.71 184 LEU A O 1
ATOM 1274 N N . PRO A 1 185 ? 51.941 -0.361 -118.783 1.00 54.23 185 PRO A N 1
ATOM 1275 C CA . PRO A 1 185 ? 51.060 0.676 -119.319 1.00 56.01 185 PRO A CA 1
ATOM 1276 C C . PRO A 1 185 ? 50.213 1.265 -118.209 1.00 56.79 185 PRO A C 1
ATOM 1277 O O . PRO A 1 185 ? 49.662 0.549 -117.366 1.00 57.48 185 PRO A O 1
ATOM 1281 N N . LEU A 1 186 ? 50.149 2.586 -118.204 1.00 56.95 186 LEU A N 1
ATOM 1282 C CA . LEU A 1 186 ? 49.400 3.311 -117.209 1.00 57.01 186 LEU A CA 1
ATOM 1283 C C . LEU A 1 186 ? 47.943 3.293 -117.590 1.00 57.63 186 LEU A C 1
ATOM 1284 O O . LEU A 1 186 ? 47.430 4.248 -118.176 1.00 57.52 186 LEU A O 1
ATOM 1289 N N . TRP A 1 187 ? 47.277 2.197 -117.257 1.00 58.83 187 TRP A N 1
ATOM 1290 C CA . TRP A 1 187 ? 45.870 2.054 -117.579 1.00 60.39 187 TRP A CA 1
ATOM 1291 C C . TRP A 1 187 ? 45.005 2.968 -116.754 1.00 61.42 187 TRP A C 1
ATOM 1292 O O . TRP A 1 187 ? 44.073 3.570 -117.274 1.00 62.13 187 TRP A O 1
ATOM 1303 N N . SER A 1 188 ? 45.331 3.072 -115.468 1.00 62.68 188 SER A N 1
ATOM 1304 C CA . SER A 1 188 ? 44.576 3.910 -114.553 1.00 62.51 188 SER A CA 1
ATOM 1305 C C . SER A 1 188 ? 44.532 5.341 -115.057 1.00 62.51 188 SER A C 1
ATOM 1306 O O . SER A 1 188 ? 43.647 6.099 -114.695 1.00 62.84 188 SER A O 1
ATOM 1309 N N . CYS A 1 189 ? 45.482 5.716 -115.898 1.00 63.67 189 CYS A N 1
ATOM 1310 C CA . CYS A 1 189 ? 45.476 7.069 -116.422 1.00 66.45 189 CYS A CA 1
ATOM 1311 C C . CYS A 1 189 ? 45.386 7.064 -117.934 1.00 68.27 189 CYS A C 1
ATOM 1312 O O . CYS A 1 189 ? 46.087 7.817 -118.601 1.00 70.00 189 CYS A O 1
ATOM 1315 N N . THR A 1 190 ? 44.553 6.196 -118.488 1.00 70.09 190 THR A N 1
ATOM 1316 C CA . THR A 1 190 ? 44.403 6.156 -119.939 1.00 72.23 190 THR A CA 1
ATOM 1317 C C . THR A 1 190 ? 42.939 6.423 -120.198 1.00 73.94 190 THR A C 1
ATOM 1318 O O . THR A 1 190 ? 42.085 5.652 -119.768 1.00 74.15 190 THR A O 1
ATOM 1322 N N . HIS A 1 191 ? 42.640 7.511 -120.897 1.00 76.36 191 HIS A N 1
ATOM 1323 C CA . HIS A 1 191 ? 41.257 7.842 -121.163 1.00 79.37 191 HIS A CA 1
ATOM 1324 C C . HIS A 1 191 ? 41.006 8.271 -122.583 1.00 79.63 191 HIS A C 1
ATOM 1325 O O . HIS A 1 191 ? 41.860 8.889 -123.208 1.00 80.25 191 HIS A O 1
ATOM 1332 N N . ILE A 1 192 ? 39.840 7.901 -123.111 1.00 79.92 192 ILE A N 1
ATOM 1333 C CA . ILE A 1 192 ? 39.463 8.275 -124.476 1.00 79.29 192 ILE A CA 1
ATOM 1334 C C . ILE A 1 192 ? 38.465 9.422 -124.379 1.00 80.29 192 ILE A C 1
ATOM 1335 O O . ILE A 1 192 ? 37.263 9.214 -124.179 1.00 78.54 192 ILE A O 1
ATOM 1340 N N . ALA A 1 193 ? 38.981 10.636 -124.528 1.00 82.42 193 ALA A N 1
ATOM 1341 C CA . ALA A 1 193 ? 38.169 11.839 -124.444 1.00 84.64 193 ALA A CA 1
ATOM 1342 C C . ALA A 1 193 ? 37.577 11.954 -123.040 1.00 85.81 193 ALA A C 1
ATOM 1343 O O . ALA A 1 193 ? 36.681 12.766 -122.798 1.00 87.07 193 ALA A O 1
ATOM 1345 N N . GLY A 1 194 ? 38.083 11.146 -122.113 1.00 85.46 194 GLY A N 1
ATOM 1346 C CA . GLY A 1 194 ? 37.577 11.187 -120.753 1.00 84.82 194 GLY A CA 1
ATOM 1347 C C . GLY A 1 194 ? 36.846 9.911 -120.381 1.00 84.48 194 GLY A C 1
ATOM 1348 O O . GLY A 1 194 ? 36.203 9.840 -119.333 1.00 84.16 194 GLY A O 1
ATOM 1349 N N . LYS A 1 195 ? 36.933 8.906 -121.248 1.00 84.26 195 LYS A N 1
ATOM 1350 C CA . LYS A 1 195 ? 36.299 7.613 -121.004 1.00 84.38 195 LYS A CA 1
ATOM 1351 C C . LYS A 1 195 ? 37.372 6.603 -120.608 1.00 85.12 195 LYS A C 1
ATOM 1352 O O . LYS A 1 195 ? 38.315 6.356 -121.358 1.00 85.15 195 LYS A O 1
ATOM 1358 N N . ASN A 1 196 ? 37.230 6.020 -119.426 1.00 86.34 196 ASN A N 1
ATOM 1359 C CA . ASN A 1 196 ? 38.200 5.044 -118.956 1.00 88.36 196 ASN A CA 1
ATOM 1360 C C . ASN A 1 196 ? 38.276 3.892 -119.941 1.00 88.46 196 ASN A C 1
ATOM 1361 O O . ASN A 1 196 ? 37.448 3.794 -120.841 1.00 88.30 196 ASN A O 1
ATOM 1366 N N . ILE A 1 197 ? 39.258 3.014 -119.773 1.00 89.87 197 ILE A N 1
ATOM 1367 C CA . ILE A 1 197 ? 39.382 1.885 -120.686 1.00 91.59 197 ILE A CA 1
ATOM 1368 C C . ILE A 1 197 ? 38.295 0.872 -120.370 1.00 92.89 197 ILE A C 1
ATOM 1369 O O . ILE A 1 197 ? 38.234 -0.188 -120.989 1.00 94.43 197 ILE A O 1
ATOM 1374 N N . ASN A 1 198 ? 37.430 1.190 -119.411 1.00 94.10 198 ASN A N 1
ATOM 1375 C CA . ASN A 1 198 ? 36.359 0.262 -119.050 1.00 94.65 198 ASN A CA 1
ATOM 1376 C C . ASN A 1 198 ? 35.158 0.345 -119.994 1.00 94.88 198 ASN A C 1
ATOM 1377 O O . ASN A 1 198 ? 34.060 0.758 -119.613 1.00 94.80 198 ASN A O 1
ATOM 1382 N N . GLU A 1 199 ? 35.411 -0.050 -121.241 1.00 94.28 199 GLU A N 1
ATOM 1383 C CA . GLU A 1 199 ? 34.406 -0.091 -122.288 1.00 94.18 199 GLU A CA 1
ATOM 1384 C C . GLU A 1 199 ? 34.054 -1.588 -122.375 1.00 95.98 199 GLU A C 1
ATOM 1385 O O . GLU A 1 199 ? 34.867 -2.407 -122.823 1.00 95.55 199 GLU A O 1
ATOM 1391 N N . TYR A 1 200 ? 32.842 -1.919 -121.912 1.00 98.10 200 TYR A N 1
ATOM 1392 C CA . TYR A 1 200 ? 32.306 -3.285 -121.849 1.00 97.94 200 TYR A CA 1
ATOM 1393 C C . TYR A 1 200 ? 32.974 -4.018 -120.691 1.00 97.32 200 TYR A C 1
ATOM 1394 O O . TYR A 1 200 ? 33.685 -3.411 -119.891 1.00 96.58 200 TYR A O 1
ATOM 1403 N N . ASP A 1 212 ? 41.542 -8.824 -122.276 1.00 80.31 212 ASP A N 1
ATOM 1404 C CA . ASP A 1 212 ? 40.804 -8.262 -123.408 1.00 81.52 212 ASP A CA 1
ATOM 1405 C C . ASP A 1 212 ? 41.783 -7.411 -124.261 1.00 82.82 212 ASP A C 1
ATOM 1406 O O . ASP A 1 212 ? 41.936 -7.607 -125.479 1.00 81.45 212 ASP A O 1
ATOM 1411 N N . LYS A 1 213 ? 42.468 -6.492 -123.584 1.00 84.72 213 LYS A N 1
ATOM 1412 C CA . LYS A 1 213 ? 43.430 -5.578 -124.199 1.00 85.13 213 LYS A CA 1
ATOM 1413 C C . LYS A 1 213 ? 44.809 -5.785 -123.577 1.00 85.67 213 LYS A C 1
ATOM 1414 O O . LYS A 1 213 ? 45.628 -4.867 -123.502 1.00 85.20 213 LYS A O 1
ATOM 1420 N N . LYS A 1 214 ? 45.052 -6.997 -123.104 1.00 87.43 214 LYS A N 1
ATOM 1421 C CA . LYS A 1 214 ? 46.343 -7.303 -122.521 1.00 89.36 214 LYS A CA 1
ATOM 1422 C C . LYS A 1 214 ? 47.296 -7.578 -123.678 1.00 89.82 214 LYS A C 1
ATOM 1423 O O . LYS A 1 214 ? 48.487 -7.844 -123.476 1.00 89.31 214 LYS A O 1
ATOM 1429 N N . LYS A 1 215 ? 46.761 -7.513 -124.897 1.00 89.79 215 LYS A N 1
ATOM 1430 C CA . LYS A 1 215 ? 47.572 -7.735 -126.086 1.00 89.38 215 LYS A CA 1
ATOM 1431 C C . LYS A 1 215 ? 48.259 -6.432 -126.485 1.00 89.01 215 LYS A C 1
ATOM 1432 O O . LYS A 1 215 ? 49.465 -6.414 -126.742 1.00 90.13 215 LYS A O 1
ATOM 1438 N N . ILE A 1 216 ? 47.496 -5.342 -126.526 1.00 87.21 216 ILE A N 1
ATOM 1439 C CA . ILE A 1 216 ? 48.056 -4.046 -126.890 1.00 84.91 216 ILE A CA 1
ATOM 1440 C C . ILE A 1 216 ? 49.381 -3.846 -126.159 1.00 83.99 216 ILE A C 1
ATOM 1441 O O . ILE A 1 216 ? 50.365 -3.397 -126.745 1.00 83.69 216 ILE A O 1
ATOM 1446 N N . ALA A 1 217 ? 49.396 -4.206 -124.878 1.00 83.36 217 ALA A N 1
ATOM 1447 C CA . ALA A 1 217 ? 50.586 -4.075 -124.037 1.00 82.87 217 ALA A CA 1
ATOM 1448 C C . ALA A 1 217 ? 51.717 -4.948 -124.537 1.00 82.00 217 ALA A C 1
ATOM 1449 O O . ALA A 1 217 ? 52.886 -4.574 -124.500 1.00 81.96 217 ALA A O 1
ATOM 1451 N N . GLU A 1 218 ? 51.352 -6.132 -124.988 1.00 81.53 218 GLU A N 1
ATOM 1452 C CA . GLU A 1 218 ? 52.323 -7.065 -125.493 1.00 82.12 218 GLU A CA 1
ATOM 1453 C C . GLU A 1 218 ? 53.018 -6.574 -126.753 1.00 81.56 218 GLU A C 1
ATOM 1454 O O . GLU A 1 218 ? 54.242 -6.487 -126.796 1.00 81.17 218 GLU A O 1
ATOM 1460 N N . ASP A 1 219 ? 52.231 -6.237 -127.768 1.00 81.15 219 ASP A N 1
ATOM 1461 C CA . ASP A 1 219 ? 52.750 -5.764 -129.054 1.00 80.85 219 ASP A CA 1
ATOM 1462 C C . ASP A 1 219 ? 53.646 -4.558 -128.913 1.00 79.12 219 ASP A C 1
ATOM 1463 O O . ASP A 1 219 ? 54.393 -4.209 -129.833 1.00 78.80 219 ASP A O 1
ATOM 1468 N N . VAL A 1 220 ? 53.552 -3.912 -127.762 1.00 76.91 220 VAL A N 1
ATOM 1469 C CA . VAL A 1 220 ? 54.353 -2.743 -127.496 1.00 74.81 220 VAL A CA 1
ATOM 1470 C C . VAL A 1 220 ? 55.733 -3.112 -126.979 1.00 74.25 220 VAL A C 1
ATOM 1471 O O . VAL A 1 220 ? 56.699 -2.395 -127.223 1.00 74.09 220 VAL A O 1
ATOM 1475 N N . LYS A 1 221 ? 55.832 -4.234 -126.278 1.00 73.36 221 LYS A N 1
ATOM 1476 C CA . LYS A 1 221 ? 57.116 -4.661 -125.748 1.00 73.38 221 LYS A CA 1
ATOM 1477 C C . LYS A 1 221 ? 57.758 -5.730 -126.615 1.00 73.36 221 LYS A C 1
ATOM 1478 O O . LYS A 1 221 ? 58.909 -6.106 -126.407 1.00 73.39 221 LYS A O 1
ATOM 1484 N N . THR A 1 222 ? 57.003 -6.200 -127.600 1.00 73.69 222 THR A N 1
ATOM 1485 C CA . THR A 1 222 ? 57.451 -7.245 -128.524 1.00 72.92 222 THR A CA 1
ATOM 1486 C C . THR A 1 222 ? 57.975 -6.644 -129.825 1.00 72.01 222 THR A C 1
ATOM 1487 O O . THR A 1 222 ? 58.784 -7.246 -130.530 1.00 71.33 222 THR A O 1
ATOM 1491 N N . ALA A 1 223 ? 57.476 -5.457 -130.143 1.00 71.13 223 ALA A N 1
ATOM 1492 C CA . ALA A 1 223 ? 57.840 -4.773 -131.361 1.00 70.26 223 ALA A CA 1
ATOM 1493 C C . ALA A 1 223 ? 59.341 -4.739 -131.612 1.00 70.07 223 ALA A C 1
ATOM 1494 O O . ALA A 1 223 ? 59.808 -5.191 -132.656 1.00 70.38 223 ALA A O 1
ATOM 1496 N N . GLY A 1 224 ? 60.101 -4.211 -130.662 1.00 69.45 224 GLY A N 1
ATOM 1497 C CA . GLY A 1 224 ? 61.539 -4.136 -130.852 1.00 70.17 224 GLY A CA 1
ATOM 1498 C C . GLY A 1 224 ? 62.193 -5.474 -131.158 1.00 70.86 224 GLY A C 1
ATOM 1499 O O . GLY A 1 224 ? 63.014 -5.592 -132.074 1.00 69.68 224 GLY A O 1
ATOM 1500 N N . ALA A 1 225 ? 61.826 -6.489 -130.380 1.00 72.50 225 ALA A N 1
ATOM 1501 C CA . ALA A 1 225 ? 62.378 -7.835 -130.538 1.00 72.14 225 ALA A CA 1
ATOM 1502 C C . ALA A 1 225 ? 62.109 -8.420 -131.916 1.00 72.16 225 ALA A C 1
ATOM 1503 O O . ALA A 1 225 ? 63.023 -8.913 -132.578 1.00 73.27 225 ALA A O 1
ATOM 1505 N N . THR A 1 226 ? 60.852 -8.357 -132.343 1.00 71.35 226 THR A N 1
ATOM 1506 C CA . THR A 1 226 ? 60.461 -8.898 -133.633 1.00 70.73 226 THR A CA 1
ATOM 1507 C C . THR A 1 226 ? 61.167 -8.222 -134.799 1.00 69.74 226 THR A C 1
ATOM 1508 O O . THR A 1 226 ? 61.589 -8.876 -135.758 1.00 69.44 226 THR A O 1
ATOM 1512 N N . ILE A 1 227 ? 61.309 -6.912 -134.712 1.00 67.99 227 ILE A N 1
ATOM 1513 C CA . ILE A 1 227 ? 61.980 -6.176 -135.767 1.00 67.33 227 ILE A CA 1
ATOM 1514 C C . ILE A 1 227 ? 63.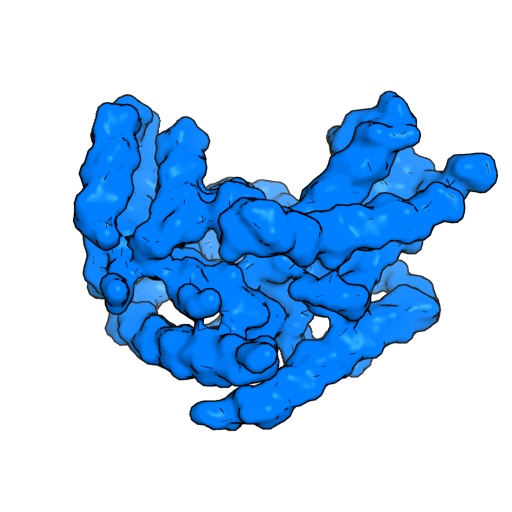435 -6.618 -135.876 1.00 66.57 227 ILE A C 1
ATOM 1515 O O . ILE A 1 227 ? 63.943 -6.847 -136.975 1.00 65.88 227 ILE A O 1
ATOM 1520 N N . ILE A 1 228 ? 64.098 -6.748 -134.729 1.00 66.25 228 ILE A N 1
ATOM 1521 C CA . ILE A 1 228 ? 65.509 -7.153 -134.676 1.00 65.81 228 ILE A CA 1
ATOM 1522 C C . ILE A 1 228 ? 65.714 -8.540 -135.302 1.00 66.82 228 ILE A C 1
ATOM 1523 O O . ILE A 1 228 ? 66.784 -8.846 -135.830 1.00 66.15 228 ILE A O 1
ATOM 1528 N N . LYS A 1 229 ? 64.676 -9.369 -135.236 1.00 67.53 229 LYS A N 1
ATOM 1529 C CA . LYS A 1 229 ? 64.716 -10.716 -135.783 1.00 67.90 229 LYS A CA 1
ATOM 1530 C C . LYS A 1 229 ? 64.792 -10.714 -137.312 1.00 69.06 229 LYS A C 1
ATOM 1531 O O . LYS A 1 229 ? 65.613 -11.415 -137.906 1.00 69.65 229 LYS A O 1
ATOM 1537 N N . ASN A 1 230 ? 63.941 -9.914 -137.945 1.00 69.43 230 ASN A N 1
ATOM 1538 C CA . ASN A 1 230 ? 63.893 -9.837 -139.401 1.00 69.78 230 ASN A CA 1
ATOM 1539 C C . ASN A 1 230 ? 64.945 -8.944 -140.025 1.00 69.97 230 ASN A C 1
ATOM 1540 O O . ASN A 1 230 ? 65.811 -9.401 -140.775 1.00 71.92 230 ASN A O 1
ATOM 1545 N N . LYS A 1 231 ? 64.864 -7.660 -139.723 1.00 68.41 231 LYS A N 1
ATOM 1546 C CA . LYS A 1 231 ? 65.813 -6.712 -140.272 1.00 67.00 231 LYS A CA 1
ATOM 1547 C C . LYS A 1 231 ? 67.192 -6.902 -139.649 1.00 66.41 231 LYS A C 1
ATOM 1548 O O . LYS A 1 231 ? 68.201 -6.538 -140.244 1.00 65.86 231 LYS A O 1
ATOM 1554 N N . GLY A 1 232 ? 67.233 -7.480 -138.452 1.00 66.69 232 GLY A N 1
ATOM 1555 C CA . GLY A 1 232 ? 68.505 -7.680 -137.778 1.00 67.03 232 GLY A CA 1
ATOM 1556 C C . GLY A 1 232 ? 69.043 -6.401 -137.143 1.00 67.19 232 GLY A C 1
ATOM 1557 O O . GLY A 1 232 ? 70.184 -6.361 -136.672 1.00 68.23 232 GLY A O 1
ATOM 1558 N N . ALA A 1 233 ? 68.216 -5.358 -137.128 1.00 65.88 233 ALA A N 1
ATOM 1559 C CA . ALA A 1 233 ? 68.580 -4.056 -136.569 1.00 63.11 233 ALA A CA 1
ATOM 1560 C C . ALA A 1 233 ? 67.328 -3.201 -136.423 1.00 62.29 233 ALA A C 1
ATOM 1561 O O . ALA A 1 233 ? 66.220 -3.651 -136.708 1.00 62.91 233 ALA A O 1
ATOM 1563 N N . THR A 1 234 ? 67.511 -1.968 -135.974 1.00 60.72 234 THR A N 1
ATOM 1564 C CA . THR A 1 234 ? 66.409 -1.036 -135.791 1.00 59.51 234 THR A CA 1
ATOM 1565 C C . THR A 1 234 ? 67.005 0.341 -135.706 1.00 60.19 234 THR A C 1
ATOM 1566 O O . THR A 1 234 ? 67.946 0.558 -134.938 1.00 61.37 234 THR A O 1
ATOM 1570 N N . TYR A 1 235 ? 66.467 1.264 -136.497 1.00 59.85 235 TYR A N 1
ATOM 1571 C CA . TYR A 1 235 ? 66.932 2.639 -136.475 1.00 59.87 235 TYR A CA 1
ATOM 1572 C C . TYR A 1 235 ? 65.914 3.628 -137.048 1.00 59.53 235 TYR A C 1
ATOM 1573 O O . TYR A 1 235 ? 66.017 4.828 -136.781 1.00 61.22 235 TYR A O 1
ATOM 1582 N N . TYR A 1 236 ? 64.922 3.146 -137.807 1.00 56.70 236 TYR A N 1
ATOM 1583 C CA . TYR A 1 236 ? 63.907 4.060 -138.343 1.00 54.20 236 TYR A CA 1
ATOM 1584 C C . TYR A 1 236 ? 62.992 4.508 -137.203 1.00 54.80 236 TYR A C 1
ATOM 1585 O O . TYR A 1 236 ? 62.842 5.705 -136.954 1.00 54.46 236 TYR A O 1
ATOM 1594 N N . GLY A 1 237 ? 62.388 3.554 -136.504 1.00 55.24 237 GLY A N 1
ATOM 1595 C CA . GLY A 1 237 ? 61.517 3.917 -135.404 1.00 56.11 237 GLY A CA 1
ATOM 1596 C C . GLY A 1 237 ? 62.203 4.859 -134.419 1.00 57.01 237 GLY A C 1
ATOM 1597 O O . GLY A 1 237 ? 61.635 5.884 -133.989 1.00 57.96 237 GLY A O 1
ATOM 1598 N N . ILE A 1 238 ? 63.433 4.530 -134.040 1.00 55.26 238 ILE A N 1
ATOM 1599 C CA . ILE A 1 238 ? 64.124 5.403 -133.104 1.00 52.73 238 ILE A CA 1
ATOM 1600 C C . ILE A 1 238 ? 64.331 6.786 -133.745 1.00 51.01 238 ILE A C 1
ATOM 1601 O O . ILE A 1 238 ? 63.909 7.786 -133.174 1.00 51.10 238 ILE A O 1
ATOM 1606 N N . ALA A 1 239 ? 64.934 6.827 -134.934 1.00 49.00 239 ALA A N 1
ATOM 1607 C CA . ALA A 1 239 ? 65.186 8.079 -135.650 1.00 47.37 239 ALA A CA 1
ATOM 1608 C C . ALA A 1 239 ? 63.978 9.004 -135.583 1.00 47.30 239 ALA A C 1
ATOM 1609 O O . ALA A 1 239 ? 64.107 10.223 -135.422 1.00 46.30 239 ALA A O 1
ATOM 1611 N N . VAL A 1 240 ? 62.797 8.411 -135.722 1.00 47.16 240 VAL A N 1
ATOM 1612 C CA . VAL A 1 240 ? 61.550 9.164 -135.665 1.00 45.86 240 VAL A CA 1
ATOM 1613 C C . VAL A 1 240 ? 61.378 9.668 -134.241 1.00 46.87 240 VAL A C 1
ATOM 1614 O O . VAL A 1 240 ? 61.163 10.867 -134.001 1.00 47.30 240 VAL A O 1
ATOM 1618 N N . SER A 1 241 ? 61.496 8.737 -133.298 1.00 46.68 241 SER A N 1
ATOM 1619 C CA . SER A 1 241 ? 61.363 9.066 -131.901 1.00 46.38 241 SER A CA 1
ATOM 1620 C C . SER A 1 241 ? 62.225 10.287 -131.545 1.00 45.66 241 SER A C 1
ATOM 1621 O O . SER A 1 241 ? 61.749 11.242 -130.926 1.00 45.67 241 SER A O 1
ATOM 1624 N N . ILE A 1 242 ? 63.495 10.243 -131.941 1.00 44.23 242 ILE A N 1
ATOM 1625 C CA . ILE A 1 242 ? 64.432 11.335 -131.693 1.00 42.01 242 ILE A CA 1
ATOM 1626 C C . ILE A 1 242 ? 63.782 12.596 -132.240 1.00 42.37 242 ILE A C 1
ATOM 1627 O O . ILE A 1 242 ? 63.491 13.535 -131.496 1.00 41.69 242 ILE A O 1
ATOM 1632 N N . ASN A 1 243 ? 63.529 12.603 -133.542 1.00 41.99 243 ASN A N 1
ATOM 1633 C CA . ASN A 1 243 ? 62.909 13.764 -134.152 1.00 41.74 243 ASN A CA 1
ATOM 1634 C C . ASN A 1 243 ? 61.797 14.341 -133.288 1.00 41.64 243 ASN A C 1
ATOM 1635 O O . ASN A 1 243 ? 61.748 15.539 -133.011 1.00 40.52 243 ASN A O 1
ATOM 1640 N N . THR A 1 244 ? 60.883 13.466 -132.896 1.00 41.70 244 THR A N 1
ATOM 1641 C CA . THR A 1 244 ? 59.741 13.832 -132.067 1.00 41.29 244 THR A CA 1
ATOM 1642 C C . THR A 1 244 ? 60.191 14.645 -130.863 1.00 41.72 244 THR A C 1
ATOM 1643 O O . THR A 1 244 ? 59.839 15.813 -130.703 1.00 40.09 244 THR A O 1
ATOM 1647 N N . ILE A 1 245 ? 60.977 13.989 -130.023 1.00 41.68 245 ILE A N 1
ATOM 1648 C CA . ILE A 1 245 ? 61.503 14.570 -128.815 1.00 41.75 245 ILE A CA 1
ATOM 1649 C C . ILE A 1 245 ? 62.226 15.884 -129.091 1.00 43.48 245 ILE A C 1
ATOM 1650 O O . ILE A 1 245 ? 62.002 16.880 -128.410 1.00 45.15 245 ILE A O 1
ATOM 1655 N N . VAL A 1 246 ? 63.090 15.905 -130.091 1.00 44.33 246 VAL A N 1
ATOM 1656 C CA . VAL A 1 246 ? 63.806 17.131 -130.389 1.00 44.80 246 VAL A CA 1
ATOM 1657 C C . VAL A 1 246 ? 62.806 18.239 -130.673 1.00 46.44 246 VAL A C 1
ATOM 1658 O O . VAL A 1 246 ? 62.973 19.366 -130.218 1.00 47.18 246 VAL A O 1
ATOM 1662 N N . GLU A 1 247 ? 61.759 17.895 -131.421 1.00 49.74 247 GLU A N 1
ATOM 1663 C CA . GLU A 1 247 ? 60.689 18.822 -131.800 1.00 49.74 247 GLU A CA 1
ATOM 1664 C C . GLU A 1 247 ? 60.002 19.339 -130.525 1.00 47.79 247 GLU A C 1
ATOM 1665 O O . GLU A 1 247 ? 59.795 20.540 -130.367 1.00 45.92 247 GLU A O 1
ATOM 1671 N N . THR A 1 248 ? 59.680 18.413 -129.622 1.00 45.64 248 THR A N 1
ATOM 1672 C CA . THR A 1 248 ? 59.048 18.715 -128.345 1.00 43.69 248 THR A CA 1
ATOM 1673 C C . THR A 1 248 ? 59.859 19.739 -127.565 1.00 45.63 248 THR A C 1
ATOM 1674 O O . THR A 1 248 ? 59.324 20.732 -127.050 1.00 46.45 248 THR A O 1
ATOM 1678 N N . LEU A 1 249 ? 61.157 19.486 -127.470 1.00 47.05 249 LEU A N 1
ATOM 1679 C CA . LEU A 1 249 ? 62.060 20.375 -126.754 1.00 49.06 249 LEU A CA 1
ATOM 1680 C C . LEU A 1 249 ? 62.172 21.726 -127.428 1.00 50.69 249 LEU A C 1
ATOM 1681 O O . LEU A 1 249 ? 62.106 22.758 -126.779 1.00 50.07 249 LEU A O 1
ATOM 1686 N N . LEU A 1 250 ? 62.340 21.718 -128.739 1.00 53.93 250 LEU A N 1
ATOM 1687 C CA . LEU A 1 250 ? 62.484 22.966 -129.452 1.00 57.12 250 LEU A CA 1
ATOM 1688 C C . LEU A 1 250 ? 61.226 23.813 -129.477 1.00 61.19 250 LEU A C 1
ATOM 1689 O O . LEU A 1 250 ? 61.297 25.013 -129.694 1.00 61.89 250 LEU A O 1
ATOM 1694 N N . LYS A 1 251 ? 60.071 23.210 -129.243 1.00 66.06 251 LYS A N 1
ATOM 1695 C CA . LYS A 1 251 ? 58.846 23.989 -129.278 1.00 71.36 251 LYS A CA 1
ATOM 1696 C C . LYS A 1 251 ? 58.468 24.607 -127.937 1.00 75.07 251 LYS A C 1
ATOM 1697 O O . LYS A 1 251 ? 57.815 25.647 -127.906 1.00 76.09 251 LYS A O 1
ATOM 1703 N N . ASN A 1 252 ? 58.890 23.985 -126.835 1.00 79.26 252 ASN A N 1
ATOM 1704 C CA . ASN A 1 252 ? 58.579 24.489 -125.487 1.00 83.27 252 ASN A CA 1
ATOM 1705 C C . ASN A 1 252 ? 57.072 24.592 -125.352 1.00 85.35 252 ASN A C 1
ATOM 1706 O O . ASN A 1 252 ? 56.551 25.524 -124.740 1.00 87.22 252 ASN A O 1
ATOM 1711 N N . GLN A 1 253 ? 56.377 23.628 -125.941 1.00 86.43 253 GLN A N 1
ATOM 1712 C CA . GLN A 1 253 ? 54.919 23.592 -125.931 1.00 86.55 253 GLN A CA 1
ATOM 1713 C C . GLN A 1 253 ? 54.318 22.884 -124.713 1.00 85.02 253 GLN A C 1
ATOM 1714 O O . GLN A 1 253 ? 53.127 22.580 -124.690 1.00 85.07 253 GLN A O 1
ATOM 1720 N N . ASN A 1 254 ? 55.138 22.617 -123.704 1.00 83.32 254 ASN A N 1
ATOM 1721 C CA . ASN A 1 254 ? 54.646 21.945 -122.509 1.00 81.13 254 ASN A CA 1
ATOM 1722 C C . ASN A 1 254 ? 54.042 20.586 -122.850 1.00 77.43 254 ASN A C 1
ATOM 1723 O O . ASN A 1 254 ? 53.083 20.156 -122.226 1.00 78.34 254 ASN A O 1
ATOM 1728 N N . THR A 1 255 ? 54.609 19.912 -123.841 1.00 73.22 255 THR A N 1
ATOM 1729 C CA . THR A 1 255 ? 54.119 18.603 -124.238 1.00 68.31 255 THR A CA 1
ATOM 1730 C C . THR A 1 255 ? 54.634 17.579 -123.242 1.00 65.97 255 THR A C 1
ATOM 1731 O O . THR A 1 255 ? 55.767 17.685 -122.755 1.00 66.82 255 THR A O 1
ATOM 1735 N N . ILE A 1 256 ? 53.801 16.586 -122.956 1.00 62.28 256 ILE A N 1
ATOM 1736 C CA . ILE A 1 256 ? 54.151 15.520 -122.028 1.00 58.16 256 ILE A CA 1
ATOM 1737 C C . ILE A 1 256 ? 54.745 14.349 -122.789 1.00 57.03 256 ILE A C 1
ATOM 1738 O O . ILE A 1 256 ? 54.208 13.928 -123.811 1.00 56.93 256 ILE A O 1
ATOM 1743 N N . ARG A 1 257 ? 55.856 13.822 -122.288 1.00 55.46 257 ARG A N 1
ATOM 1744 C CA . ARG A 1 257 ? 56.523 12.692 -122.929 1.00 54.42 257 ARG A CA 1
ATOM 1745 C C . ARG A 1 257 ? 57.096 11.784 -121.872 1.00 54.27 257 ARG A C 1
ATOM 1746 O O . ARG A 1 257 ? 57.668 12.264 -120.903 1.00 54.05 257 ARG A O 1
ATOM 1754 N N . THR A 1 258 ? 56.976 10.476 -122.078 1.00 54.16 258 THR A N 1
ATOM 1755 C CA . THR A 1 258 ? 57.508 9.522 -121.119 1.00 54.04 258 THR A CA 1
ATOM 1756 C C . THR A 1 258 ? 59.015 9.271 -121.314 1.00 54.27 258 THR A C 1
ATOM 1757 O O . THR A 1 258 ? 59.457 8.122 -121.403 1.00 56.64 258 THR A O 1
ATOM 1761 N N . VAL A 1 259 ? 59.798 10.349 -121.374 1.00 52.42 259 VAL A N 1
ATOM 1762 C CA . VAL A 1 259 ? 61.248 10.254 -121.525 1.00 49.39 259 VAL A CA 1
ATOM 1763 C C . VAL A 1 259 ? 61.901 9.740 -120.257 1.00 50.08 259 VAL A C 1
ATOM 1764 O O . VAL A 1 259 ? 61.333 9.833 -119.171 1.00 49.05 259 VAL A O 1
ATOM 1768 N N . GLY A 1 260 ? 63.104 9.201 -120.410 1.00 52.94 260 GLY A N 1
ATOM 1769 C CA . GLY A 1 260 ? 63.850 8.691 -119.273 1.00 56.57 260 GLY A CA 1
ATOM 1770 C C . GLY A 1 260 ? 64.525 9.793 -118.456 1.00 59.23 260 GLY A C 1
ATOM 1771 O O . GLY A 1 260 ? 65.194 10.686 -118.997 1.00 58.48 260 GLY A O 1
ATOM 1772 N N . THR A 1 261 ? 64.335 9.732 -117.139 1.00 61.75 261 THR A N 1
ATOM 1773 C CA . THR A 1 261 ? 64.917 10.703 -116.209 1.00 64.03 261 THR A CA 1
ATOM 1774 C C . THR A 1 261 ? 65.438 9.946 -114.991 1.00 66.11 261 THR A C 1
ATOM 1775 O O . THR A 1 261 ? 64.927 8.871 -114.642 1.00 65.56 261 THR A O 1
ATOM 1779 N N . VAL A 1 262 ? 66.470 10.499 -114.359 1.00 67.87 262 VAL A N 1
ATOM 1780 C CA . VAL A 1 262 ? 67.025 9.884 -113.167 1.00 69.82 262 VAL A CA 1
ATOM 1781 C C . VAL A 1 262 ? 66.091 10.248 -112.031 1.00 71.62 262 VAL A C 1
ATOM 1782 O O . VAL A 1 262 ? 66.026 11.399 -111.590 1.00 70.02 262 VAL A O 1
ATOM 1786 N N . ILE A 1 263 ? 65.338 9.255 -111.585 1.00 74.37 263 ILE A N 1
ATOM 1787 C CA . ILE A 1 263 ? 64.390 9.459 -110.516 1.00 76.64 263 ILE A CA 1
ATOM 1788 C C . ILE A 1 263 ? 64.985 9.192 -109.148 1.00 78.64 263 ILE A C 1
ATOM 1789 O O . ILE A 1 263 ? 65.858 8.336 -108.976 1.00 78.52 263 ILE A O 1
ATOM 1794 N N . ASN A 1 264 ? 64.509 9.959 -108.177 1.00 80.31 264 ASN A N 1
ATOM 1795 C CA . ASN A 1 264 ? 64.955 9.826 -106.807 1.00 80.91 264 ASN A CA 1
ATOM 1796 C C . ASN A 1 264 ? 63.963 10.457 -105.871 1.00 79.59 264 ASN A C 1
ATOM 1797 O O . ASN A 1 264 ? 63.984 11.664 -105.649 1.00 79.03 264 ASN A O 1
ATOM 1802 N N . GLY A 1 265 ? 63.084 9.620 -105.337 1.00 78.56 265 GLY A N 1
ATOM 1803 C CA . GLY A 1 265 ? 62.084 10.103 -104.412 1.00 78.15 265 GLY A CA 1
ATOM 1804 C C . GLY A 1 265 ? 60.709 10.145 -105.033 1.00 76.88 265 GLY A C 1
ATOM 1805 O O . GLY A 1 265 ? 60.032 11.173 -105.023 1.00 77.23 265 GLY A O 1
ATOM 1806 N N . MET A 1 266 ? 60.281 9.023 -105.581 1.00 75.08 266 MET A N 1
ATOM 1807 C CA . MET A 1 266 ? 58.979 8.996 -106.195 1.00 74.19 266 MET A CA 1
ATOM 1808 C C . MET A 1 266 ? 58.538 7.552 -106.187 1.00 74.83 266 MET A C 1
ATOM 1809 O O . MET A 1 266 ? 59.299 6.668 -106.568 1.00 74.84 266 MET A O 1
ATOM 1814 N N . TYR A 1 267 ? 57.317 7.316 -105.713 1.00 75.57 267 TYR A N 1
ATOM 1815 C CA . TYR A 1 267 ? 56.758 5.970 -105.639 1.00 75.90 267 TYR A CA 1
ATOM 1816 C C . TYR A 1 267 ? 57.718 5.048 -104.878 1.00 76.38 267 TYR A C 1
ATOM 1817 O O . TYR A 1 267 ? 57.613 3.818 -104.941 1.00 75.91 267 TYR A O 1
ATOM 1826 N N . GLY A 1 268 ? 58.644 5.667 -104.149 1.00 76.60 268 GLY A N 1
ATOM 1827 C CA . GLY A 1 268 ? 59.616 4.920 -103.375 1.00 77.91 268 GLY A CA 1
ATOM 1828 C C . GLY A 1 268 ? 60.765 4.466 -104.245 1.00 79.14 268 GLY A C 1
ATOM 1829 O O . GLY A 1 268 ? 61.489 3.529 -103.905 1.00 80.47 268 GLY A O 1
ATOM 1830 N N . ILE A 1 269 ? 60.936 5.133 -105.377 1.00 79.16 269 ILE A N 1
ATOM 1831 C CA . ILE A 1 269 ? 62.004 4.781 -106.293 1.00 78.90 269 ILE A CA 1
ATOM 1832 C C . ILE A 1 269 ? 63.200 5.678 -106.071 1.00 79.75 269 ILE A C 1
ATOM 1833 O O . ILE A 1 269 ? 63.092 6.910 -106.083 1.00 78.60 269 ILE A O 1
ATOM 1838 N N . GLU A 1 270 ? 64.350 5.048 -105.856 1.00 81.02 270 GLU A N 1
ATOM 1839 C CA . GLU A 1 270 ? 65.570 5.798 -105.604 1.00 82.48 270 GLU A CA 1
ATOM 1840 C C . GLU A 1 270 ? 66.516 5.926 -106.791 1.00 81.07 270 GLU A C 1
ATOM 1841 O O . GLU A 1 270 ? 66.100 5.952 -107.937 1.00 82.18 270 GLU A O 1
ATOM 1847 N N . ASP A 1 271 ? 67.797 6.032 -106.491 1.00 80.09 271 ASP A N 1
ATOM 1848 C CA . ASP A 1 271 ? 68.818 6.185 -107.505 1.00 78.27 271 ASP A CA 1
ATOM 1849 C C . ASP A 1 271 ? 68.639 5.169 -108.644 1.00 76.51 271 ASP A C 1
ATOM 1850 O O . ASP A 1 271 ? 68.902 3.978 -108.465 1.00 77.65 271 ASP A O 1
ATOM 1855 N N . VAL A 1 272 ? 68.173 5.653 -109.802 1.00 73.30 272 VAL A N 1
ATOM 1856 C CA . VAL A 1 272 ? 67.938 4.831 -111.006 1.00 69.00 272 VAL A CA 1
ATOM 1857 C C . VAL A 1 272 ? 67.219 5.653 -112.100 1.00 67.54 272 VAL A C 1
ATOM 1858 O O . VAL A 1 272 ? 66.396 6.524 -111.794 1.00 66.45 272 VAL A O 1
ATOM 1862 N N . ALA A 1 273 ? 67.535 5.390 -113.369 1.00 65.58 273 ALA A N 1
ATOM 1863 C CA . ALA A 1 273 ? 66.885 6.105 -114.474 1.00 63.26 273 ALA A CA 1
ATOM 1864 C C . ALA A 1 273 ? 65.679 5.314 -114.965 1.00 61.66 273 ALA A C 1
ATOM 1865 O O . ALA A 1 273 ? 65.745 4.098 -115.179 1.00 60.08 273 ALA A O 1
ATOM 1867 N N . ILE A 1 274 ? 64.577 6.027 -115.148 1.00 60.41 274 ILE A N 1
ATOM 1868 C CA . ILE A 1 274 ? 63.342 5.408 -115.561 1.00 58.37 274 ILE A CA 1
ATOM 1869 C C . ILE A 1 274 ? 62.432 6.403 -116.299 1.00 56.85 274 ILE A C 1
ATOM 1870 O O . ILE A 1 274 ? 62.609 7.623 -116.198 1.00 55.40 274 ILE A O 1
ATOM 1875 N N . SER A 1 275 ? 61.481 5.871 -117.063 1.00 54.67 275 SER A N 1
ATOM 1876 C CA . SER A 1 275 ? 60.565 6.704 -117.822 1.00 52.64 275 SER A CA 1
ATOM 1877 C C . SER A 1 275 ? 59.302 7.064 -117.048 1.00 52.22 275 SER A C 1
ATOM 1878 O O . SER A 1 275 ? 58.703 6.215 -116.389 1.00 52.24 275 SER A O 1
ATOM 1881 N N . LEU A 1 276 ? 58.928 8.339 -117.131 1.00 51.17 276 LEU A N 1
ATOM 1882 C CA . LEU A 1 276 ? 57.725 8.874 -116.496 1.00 49.68 276 LEU A CA 1
ATOM 1883 C C . LEU A 1 276 ? 57.285 10.117 -117.232 1.00 48.25 276 LEU A C 1
ATOM 1884 O O . LEU A 1 276 ? 58.095 10.978 -117.573 1.00 46.69 276 LEU A O 1
ATOM 1889 N N . PRO A 1 277 ? 55.979 10.242 -117.458 1.00 48.02 277 PRO A N 1
ATOM 1890 C CA . PRO A 1 277 ? 55.444 11.402 -118.162 1.00 47.23 277 PRO A CA 1
ATOM 1891 C C . PRO A 1 277 ? 55.992 12.664 -117.524 1.00 46.64 277 PRO A C 1
ATOM 1892 O O . PRO A 1 277 ? 55.826 12.880 -116.329 1.00 45.49 277 PRO A O 1
ATOM 1896 N N . SER A 1 278 ? 56.683 13.469 -118.326 1.00 47.24 278 SER A N 1
ATOM 1897 C CA . SER A 1 278 ? 57.275 14.706 -117.845 1.00 48.10 278 SER A CA 1
ATOM 1898 C C . SER A 1 278 ? 57.283 15.805 -118.892 1.00 49.17 278 SER A C 1
ATOM 1899 O O . SER A 1 278 ? 57.557 15.562 -120.069 1.00 48.80 278 SER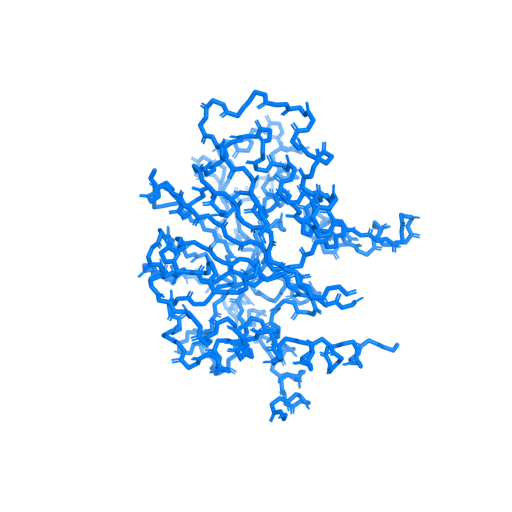 A O 1
ATOM 1902 N N . ILE A 1 279 ? 56.974 17.018 -118.444 1.00 52.12 279 ILE A N 1
ATOM 1903 C CA . ILE A 1 279 ? 56.949 18.181 -119.323 1.00 55.26 279 ILE A CA 1
ATOM 1904 C C . ILE A 1 279 ? 58.357 18.726 -119.465 1.00 56.96 279 ILE A C 1
ATOM 1905 O O . ILE A 1 279 ? 58.969 19.124 -118.477 1.00 56.24 279 ILE A O 1
ATOM 1910 N N . VAL A 1 280 ? 58.849 18.741 -120.704 1.00 60.82 280 VAL A N 1
ATOM 1911 C CA . VAL A 1 280 ? 60.200 19.205 -121.049 1.00 62.36 280 VAL A CA 1
ATOM 1912 C C . VAL A 1 280 ? 60.222 20.344 -122.062 1.00 63.80 280 VAL A C 1
ATOM 1913 O O . VAL A 1 280 ? 59.258 20.564 -122.802 1.00 64.71 280 VAL A O 1
ATOM 1917 N N . ASN A 1 281 ? 61.345 21.051 -122.096 1.00 65.47 281 ASN A N 1
ATOM 1918 C CA . ASN A 1 281 ? 61.523 22.151 -123.029 1.00 67.92 281 ASN A CA 1
ATOM 1919 C C . ASN A 1 281 ? 63.012 22.288 -123.405 1.00 70.23 281 ASN A C 1
ATOM 1920 O O . ASN A 1 281 ? 63.867 21.560 -122.891 1.00 70.57 281 ASN A O 1
ATOM 1925 N N . SER A 1 282 ? 63.323 23.238 -124.283 1.00 71.97 282 SER A N 1
ATOM 1926 C CA . SER A 1 282 ? 64.695 23.432 -124.757 1.00 73.62 282 SER A CA 1
ATOM 1927 C C . SER A 1 282 ? 65.747 23.608 -123.669 1.00 73.85 282 SER A C 1
ATOM 1928 O O . SER A 1 282 ? 66.955 23.559 -123.942 1.00 74.28 282 SER A O 1
ATOM 1931 N N . GLU A 1 283 ? 65.280 23.802 -122.439 1.00 73.50 283 GLU A N 1
ATOM 1932 C CA . GLU A 1 283 ? 66.168 24.035 -121.312 1.00 73.30 283 GLU A CA 1
ATOM 1933 C C . GLU A 1 283 ? 65.980 23.073 -120.155 1.00 72.64 283 GLU A C 1
ATOM 1934 O O . GLU A 1 283 ? 66.002 23.476 -118.998 1.00 72.89 283 GLU A O 1
ATOM 1940 N N . GLY A 1 284 ? 65.809 21.796 -120.468 1.00 72.50 284 GLY A N 1
ATOM 1941 C CA . GLY A 1 284 ? 65.650 20.807 -119.421 1.00 71.38 284 GLY A CA 1
ATOM 1942 C C . GLY A 1 284 ? 64.229 20.389 -119.094 1.00 70.92 284 GLY A C 1
ATOM 1943 O O . GLY A 1 284 ? 63.250 20.880 -119.669 1.00 70.26 284 GLY A O 1
ATOM 1944 N N . VAL A 1 285 ? 64.119 19.449 -118.162 1.00 70.31 285 VAL A N 1
ATOM 1945 C CA . VAL A 1 285 ? 62.817 18.975 -117.744 1.00 69.55 285 VAL A CA 1
ATOM 1946 C C . VAL A 1 285 ? 62.238 20.035 -116.826 1.00 70.42 285 VAL A C 1
ATOM 1947 O O . VAL A 1 285 ? 62.959 20.637 -116.020 1.00 70.56 285 VAL A O 1
ATOM 1951 N N . GLN A 1 286 ? 60.941 20.279 -116.964 1.00 70.97 286 GLN A N 1
ATOM 1952 C CA . GLN A 1 286 ? 60.269 21.250 -116.119 1.00 71.75 286 GLN A CA 1
ATOM 1953 C C . GLN A 1 286 ? 59.754 20.510 -114.891 1.00 71.57 286 GLN A C 1
ATOM 1954 O O . GLN A 1 286 ? 59.940 20.968 -113.767 1.00 72.48 286 GLN A O 1
ATOM 1960 N N . GLU A 1 287 ? 59.104 19.367 -115.112 1.00 70.11 287 GLU A N 1
ATOM 1961 C CA . GLU A 1 287 ? 58.579 18.559 -114.017 1.00 68.86 287 GLU A CA 1
ATOM 1962 C C . GLU A 1 287 ? 58.141 17.189 -114.496 1.00 66.92 287 GLU A C 1
ATOM 1963 O O . GLU A 1 287 ? 57.638 17.035 -115.605 1.00 67.06 287 GLU A O 1
ATOM 1969 N N . VAL A 1 288 ? 58.339 16.197 -113.638 1.00 64.93 288 VAL A N 1
ATOM 1970 C CA . VAL A 1 288 ? 57.965 14.828 -113.933 1.00 62.75 288 VAL A CA 1
ATOM 1971 C C . VAL A 1 288 ? 56.635 14.526 -113.276 1.00 64.59 288 VAL A C 1
ATOM 1972 O O . VAL A 1 288 ? 56.595 14.087 -112.124 1.00 66.43 288 VAL A O 1
ATOM 1976 N N . LEU A 1 289 ? 55.556 14.752 -114.016 1.00 64.35 289 LEU A N 1
ATOM 1977 C CA . LEU A 1 289 ? 54.206 14.518 -113.523 1.00 63.58 289 LEU A CA 1
ATOM 1978 C C . LEU A 1 289 ? 54.068 13.360 -112.516 1.00 64.37 289 LEU A C 1
ATOM 1979 O O . LEU A 1 289 ? 54.363 12.195 -112.805 1.00 62.62 289 LEU A O 1
ATOM 1984 N N . GLN A 1 290 ? 53.607 13.709 -111.321 1.00 65.39 290 GLN A N 1
ATOM 1985 C CA . GLN A 1 290 ? 53.432 12.744 -110.253 1.00 66.87 290 GLN A CA 1
ATOM 1986 C C . GLN A 1 290 ? 52.040 12.134 -110.246 1.00 67.10 290 GLN A C 1
ATOM 1987 O O . GLN A 1 290 ? 51.272 12.339 -109.304 1.00 67.71 290 GLN A O 1
ATOM 1993 N N . PHE A 1 291 ? 51.718 11.379 -111.297 1.00 68.00 291 PHE A N 1
ATOM 1994 C CA . PHE A 1 291 ? 50.409 10.720 -111.410 1.00 68.36 291 PHE A CA 1
ATOM 1995 C C . PHE A 1 291 ? 50.133 9.842 -110.190 1.00 68.25 291 PHE A C 1
ATOM 1996 O O . PHE A 1 291 ? 51.056 9.344 -109.540 1.00 68.30 291 PHE A O 1
ATOM 2004 N N . ASN A 1 292 ? 48.852 9.664 -109.886 1.00 67.73 292 ASN A N 1
ATOM 2005 C CA . ASN A 1 292 ? 48.430 8.828 -108.772 1.00 66.81 292 ASN A CA 1
ATOM 2006 C C . ASN A 1 292 ? 48.216 7.430 -109.366 1.00 66.79 292 ASN A C 1
ATOM 2007 O O . ASN A 1 292 ? 47.291 7.208 -110.152 1.00 66.38 292 ASN A O 1
ATOM 2012 N N . LEU A 1 293 ? 49.104 6.504 -109.022 1.00 67.94 293 LEU A N 1
ATOM 2013 C CA . LEU A 1 293 ? 49.018 5.142 -109.541 1.00 69.73 293 LEU A CA 1
ATOM 2014 C C . LEU A 1 293 ? 48.395 4.228 -108.523 1.00 70.53 293 LEU A C 1
ATOM 2015 O O . LEU A 1 293 ? 48.560 4.421 -107.319 1.00 71.96 293 LEU A O 1
ATOM 2020 N N . THR A 1 294 ? 47.697 3.214 -109.013 1.00 70.72 294 THR A N 1
ATOM 2021 C CA . THR A 1 294 ? 47.064 2.262 -108.133 1.00 70.44 294 THR A CA 1
ATOM 2022 C C . THR A 1 294 ? 48.154 1.476 -107.427 1.00 72.22 294 THR A C 1
ATOM 2023 O O . THR A 1 294 ? 49.328 1.524 -107.810 1.00 70.94 294 THR A O 1
ATOM 2027 N N . PRO A 1 295 ? 47.780 0.746 -106.372 1.00 74.11 295 PRO A N 1
ATOM 2028 C CA . PRO A 1 295 ? 48.764 -0.046 -105.631 1.00 74.75 295 PRO A CA 1
ATOM 2029 C C . PRO A 1 295 ? 49.483 -1.064 -106.520 1.00 75.13 295 PRO A C 1
ATOM 2030 O O . PRO A 1 295 ? 50.689 -1.270 -106.373 1.00 74.55 295 PRO A O 1
ATOM 2034 N N . GLU A 1 296 ? 48.742 -1.694 -107.433 1.00 75.68 296 GLU A N 1
ATOM 2035 C CA . GLU A 1 296 ? 49.326 -2.676 -108.346 1.00 76.48 296 GLU A CA 1
ATOM 2036 C C . GLU A 1 296 ? 50.296 -1.941 -109.276 1.00 75.57 296 GLU A C 1
ATOM 2037 O O . GLU A 1 296 ? 51.400 -2.414 -109.543 1.00 75.59 296 GLU A O 1
ATOM 2043 N N . GLU A 1 297 ? 49.884 -0.777 -109.765 1.00 74.73 297 GLU A N 1
ATOM 2044 C CA . GLU A 1 297 ? 50.732 -0.007 -110.666 1.00 73.37 297 GLU A CA 1
ATOM 2045 C C . GLU A 1 297 ? 51.960 0.528 -109.961 1.00 73.68 297 GLU A C 1
ATOM 2046 O O . GLU A 1 297 ? 53.047 0.549 -110.537 1.00 72.44 297 GLU A O 1
ATOM 2052 N N . GLU A 1 298 ? 51.792 0.973 -108.719 1.00 75.28 298 GLU A N 1
ATOM 2053 C CA . GLU A 1 298 ? 52.930 1.470 -107.958 1.00 75.89 298 GLU A CA 1
ATOM 2054 C C . GLU A 1 298 ? 53.862 0.297 -107.740 1.00 75.57 298 GLU A C 1
ATOM 2055 O O . GLU A 1 298 ? 55.079 0.447 -107.754 1.00 75.40 298 GLU A O 1
ATOM 2061 N N . GLU A 1 299 ? 53.287 -0.882 -107.548 1.00 75.75 299 GLU A N 1
ATOM 2062 C CA . GLU A 1 299 ? 54.114 -2.055 -107.375 1.00 76.26 299 GLU A CA 1
ATOM 2063 C C . GLU A 1 299 ? 54.887 -2.217 -108.665 1.00 75.38 299 GLU A C 1
ATOM 2064 O O . GLU A 1 299 ? 56.108 -2.058 -108.693 1.00 76.44 299 GLU A O 1
ATOM 2070 N N . ALA A 1 300 ? 54.160 -2.507 -109.739 1.00 73.88 300 ALA A N 1
ATOM 2071 C CA . ALA A 1 300 ? 54.761 -2.710 -111.054 1.00 71.71 300 ALA A CA 1
ATOM 2072 C C . ALA A 1 300 ? 55.861 -1.703 -111.369 1.00 70.41 300 ALA A C 1
ATOM 2073 O O . ALA A 1 300 ? 56.956 -2.083 -111.772 1.00 69.32 300 ALA A O 1
ATOM 2075 N N . LEU A 1 301 ? 55.567 -0.421 -111.188 1.00 69.42 301 LEU A N 1
ATOM 2076 C CA . LEU A 1 301 ? 56.558 0.595 -111.468 1.00 69.57 301 LEU A CA 1
ATOM 2077 C C . LEU A 1 301 ? 57.778 0.335 -110.604 1.00 71.13 301 LEU A C 1
ATOM 2078 O O . LEU A 1 301 ? 58.898 0.261 -111.115 1.00 72.57 301 LEU A O 1
ATOM 2083 N N . ARG A 1 302 ? 57.563 0.194 -109.296 1.00 71.73 302 ARG A N 1
ATOM 2084 C CA . ARG A 1 302 ? 58.669 -0.047 -108.372 1.00 72.13 302 ARG A CA 1
ATOM 2085 C C . ARG A 1 302 ? 59.514 -1.225 -108.852 1.00 71.88 302 ARG A C 1
ATOM 2086 O O . ARG A 1 302 ? 60.732 -1.107 -108.985 1.00 71.44 302 ARG A O 1
ATOM 2094 N N . PHE A 1 303 ? 58.858 -2.348 -109.130 1.00 71.34 303 PHE A N 1
ATOM 2095 C CA . PHE A 1 303 ? 59.537 -3.545 -109.606 1.00 71.26 303 PHE A CA 1
ATOM 2096 C C . PHE A 1 303 ? 60.413 -3.218 -110.803 1.00 71.28 303 PHE A C 1
ATOM 2097 O O . PHE A 1 303 ? 61.603 -3.537 -110.831 1.00 70.78 303 PHE A O 1
ATOM 2105 N N . SER A 1 304 ? 59.796 -2.588 -111.796 1.00 71.89 304 SER A N 1
ATOM 2106 C CA . SER A 1 304 ? 60.473 -2.181 -113.020 1.00 72.18 304 SER A CA 1
ATOM 2107 C C . SER A 1 304 ? 61.799 -1.499 -112.680 1.00 72.32 304 SER A C 1
ATOM 2108 O O . SER A 1 304 ? 62.837 -1.856 -113.224 1.00 71.60 304 SER A O 1
ATOM 2111 N N . ALA A 1 305 ? 61.759 -0.528 -111.773 1.00 73.47 305 ALA A N 1
ATOM 2112 C CA . ALA A 1 305 ? 62.964 0.191 -111.361 1.00 76.05 305 ALA A CA 1
ATOM 2113 C C . ALA A 1 305 ? 64.053 -0.770 -110.901 1.00 78.26 305 ALA A C 1
ATOM 2114 O O . ALA A 1 305 ? 65.246 -0.568 -111.163 1.00 77.74 305 ALA A O 1
ATOM 2116 N N . GLU A 1 306 ? 63.625 -1.815 -110.203 1.00 80.97 306 GLU A N 1
ATOM 2117 C CA . GLU A 1 306 ? 64.536 -2.817 -109.670 1.00 83.35 306 GLU A CA 1
ATOM 2118 C C . GLU A 1 306 ? 65.334 -3.519 -110.762 1.00 83.33 306 GLU A C 1
ATOM 2119 O O . GLU A 1 306 ? 66.501 -3.854 -110.571 1.00 83.96 306 GLU A O 1
ATOM 2125 N N . GLN A 1 307 ? 64.710 -3.730 -111.912 1.00 83.06 307 GLN A N 1
ATOM 2126 C CA . GLN A 1 307 ? 65.397 -4.373 -113.020 1.00 82.92 307 GLN A CA 1
ATOM 2127 C C . GLN A 1 307 ? 66.557 -3.486 -113.449 1.00 82.11 307 GLN A C 1
ATOM 2128 O O . GLN A 1 307 ? 67.709 -3.917 -113.488 1.00 81.28 307 GLN A O 1
ATOM 2134 N N . VAL A 1 308 ? 66.253 -2.233 -113.751 1.00 82.34 308 VAL A N 1
ATOM 2135 C CA . VAL A 1 308 ? 67.284 -1.305 -114.172 1.00 82.78 308 VAL A CA 1
ATOM 2136 C C . VAL A 1 308 ? 68.354 -1.243 -113.085 1.00 83.44 308 VAL A C 1
ATOM 2137 O O . VAL A 1 308 ? 69.548 -1.319 -113.384 1.00 82.88 308 VAL A O 1
ATOM 2141 N N . LYS A 1 309 ? 67.931 -1.124 -111.826 1.00 84.68 309 LYS A N 1
ATOM 2142 C CA . LYS A 1 309 ? 68.882 -1.057 -110.712 1.00 86.04 309 LYS A CA 1
ATOM 2143 C C . LYS A 1 309 ? 69.832 -2.254 -110.692 1.00 86.93 309 LYS A C 1
ATOM 2144 O O . LYS A 1 309 ? 70.996 -2.118 -110.319 1.00 87.22 309 LYS A O 1
ATOM 2150 N N . LYS A 1 310 ? 69.345 -3.423 -111.096 1.00 87.61 310 LYS A N 1
ATOM 2151 C CA . LYS A 1 310 ? 70.195 -4.600 -111.111 1.00 88.22 310 LYS A CA 1
ATOM 2152 C C . LYS A 1 310 ? 71.375 -4.354 -112.025 1.00 89.86 310 LYS A C 1
ATOM 2153 O O . LYS A 1 310 ? 72.530 -4.459 -111.614 1.00 90.89 310 LYS A O 1
ATOM 2159 N N . VAL A 1 311 ? 71.084 -4.004 -113.267 1.00 91.03 311 VAL A N 1
ATOM 2160 C CA . VAL A 1 311 ? 72.143 -3.754 -114.222 1.00 92.38 311 VAL A CA 1
ATOM 2161 C C . VAL A 1 311 ? 73.097 -2.650 -113.759 1.00 93.94 311 VAL A C 1
ATOM 2162 O O . VAL A 1 311 ? 74.316 -2.798 -113.858 1.00 94.02 311 VAL A O 1
ATOM 2166 N N . LEU A 1 312 ? 72.542 -1.553 -113.249 1.00 95.71 312 LEU A N 1
ATOM 2167 C CA . LEU A 1 312 ? 73.352 -0.428 -112.781 1.00 97.82 312 LEU A CA 1
ATOM 2168 C C . LEU A 1 312 ? 74.460 -0.851 -111.824 1.00 99.44 312 LEU A C 1
ATOM 2169 O O . LEU A 1 312 ? 75.576 -0.317 -111.864 1.00 99.37 312 LEU A O 1
ATOM 2174 N N . ASN A 1 313 ? 74.142 -1.802 -110.951 1.00 100.81 313 ASN A N 1
ATOM 2175 C CA . ASN A 1 313 ? 75.111 -2.300 -109.988 1.00 101.79 313 ASN A CA 1
ATOM 2176 C C . ASN A 1 313 ? 76.289 -2.873 -110.761 1.00 102.01 313 ASN A C 1
ATOM 2177 O O . ASN A 1 313 ? 77.449 -2.628 -110.421 1.00 102.29 313 ASN A O 1
ATOM 2182 N N . GLU A 1 314 ? 75.978 -3.630 -111.808 1.00 101.47 314 GLU A N 1
ATOM 2183 C CA . GLU A 1 314 ? 77.007 -4.235 -112.636 1.00 101.60 314 GLU A CA 1
ATOM 2184 C C . GLU A 1 314 ? 77.902 -3.158 -113.205 1.00 101.85 314 GLU A C 1
ATOM 2185 O O . GLU A 1 314 ? 79.122 -3.293 -113.237 1.00 102.12 314 GLU A O 1
ATOM 2191 N N . VAL A 1 315 ? 77.285 -2.074 -113.641 1.00 102.39 315 VAL A N 1
ATOM 2192 C CA . VAL A 1 315 ? 78.031 -0.974 -114.209 1.00 103.13 315 VAL A CA 1
ATOM 2193 C C . VAL A 1 315 ? 78.670 -0.154 -113.085 1.00 104.70 315 VAL A C 1
ATOM 2194 O O . VAL A 1 315 ? 79.359 -0.707 -112.225 1.00 105.23 315 VAL A O 1
ATOM 2198 N N . LYS A 1 316 ? 78.432 1.157 -113.090 1.00 106.01 316 LYS A N 1
ATOM 2199 C CA . LYS A 1 316 ? 78.985 2.070 -112.089 1.00 106.63 316 LYS A CA 1
ATOM 2200 C C . LYS A 1 316 ? 80.489 1.882 -111.879 1.00 108.13 316 LYS A C 1
ATOM 2201 O O . LYS A 1 316 ? 80.983 1.959 -110.752 1.00 107.72 316 LYS A O 1
ATOM 2207 N N . ASN A 1 317 ? 81.208 1.635 -112.974 1.00 110.35 317 ASN A N 1
ATOM 2208 C CA . ASN A 1 317 ? 82.663 1.436 -112.943 1.00 111.72 317 ASN A CA 1
ATOM 2209 C C . ASN A 1 317 ? 83.324 2.030 -114.198 1.00 111.88 317 ASN A C 1
ATOM 2210 O O . ASN A 1 317 ? 84.005 3.071 -114.070 1.00 111.88 317 ASN A O 1
#

Nearest PDB structures (foldseek):
  1y6j-assembly1_A  TM=1.003E+00  e=4.123E-60  Acetivibrio thermocellus
  4i9h-assembly1_A  TM=9.342E-01  e=5.102E-31  Oryctolagus cuniculus
  7p4g-assembly4_P  TM=9.362E-01  e=6.848E-31  Oryctolagus cuniculus
  6bax-assembly1_B  TM=9.397E-01  e=8.115E-30  Homo sapiens
  1hyh-assembly1_D  TM=9.064E-01  e=3.057E-25  Weissella confusa

InterPro domains:
  IPR001236 Lactate/malate dehydroge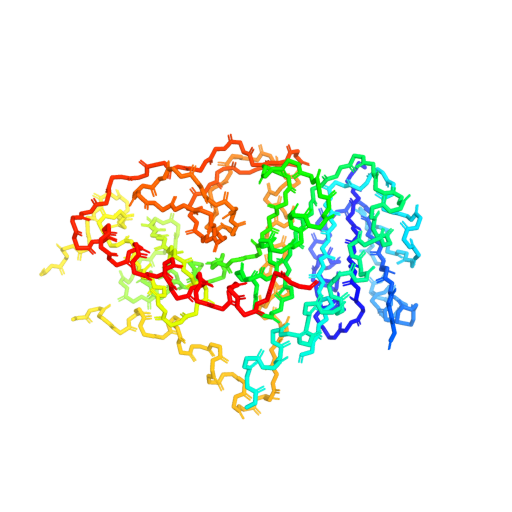nase, N-terminal [PF00056] (9-146)
  IPR001557 L-lactate/malate dehydrogenase [PIRSF000102] (7-316)
  IPR001557 L-lactate/malate dehydrogenase [PR00086] (9-33)
  IPR001557 L-lactate/malate dehydrogenase [PR00086] (34-58)
  IPR001557 L-lactate/malate dehydrogenase [PR00086] (120-140)
  IPR001557 L-lactate/malate dehydrogenase [PR00086] (144-162)
  IPR001557 L-lactate/malate dehydrogenase [PR00086] (174-187)
  IPR011304 L-lactate dehydrogenase [MF_00488] (7-316)
  IPR011304 L-lactate dehydrogenase [TIGR01771] (12-310)
  IPR015955 Lactate dehydrogenase/glycoside hydrolase, family 4, C-terminal [G3DSA:3.90.110.10] (149-318)
  IPR015955 Lactate dehydrogenase/glycoside hydrolase, family 4, C-terminal [SSF56327] (147-315)
  IPR018177 L-lactate dehydrogenase, active site [PS00064] (176-182)
  IPR022383 Lactate/malate dehydrogenase, C-terminal [PF02866] (149-317)
  IPR036291 NAD(P)-binding domain superfamily [SSF51735] (3-148)

Solvent-accessible surface area: 13619 Å² total; per-residue (Å²): 258,17,29,0,0,0,0,7,14,45,145,32,0,11,11,0,1,101,24,0,8,115,158,52,21,3,48,36,0,0,2,0,32,76,206,19,98,43,62,4,135,98,17,41,142,54,132,92,32,159,36,12,103,20,47,147,91,24,32,42,0,76,96,0,24,0,0,0,1,17,13,42,88,158,198,70,84,59,5,81,114,4,5,113,56,3,59,99,2,7,100,28,4,57,137,89,40,77,97,1,0,2,0,0,15,5,84,29,4,8,9,0,0,6,2,4,10,81,84,13,68,21,77,69,21,49,0,3,0,7,4,0,1,50,4,2,51,56,0,35,109,39,1,5,108,118,33,87,46,76,57,168,51,2,99,1,33,0,0,0,27,64,28,101,19,18,16,21,1,63,43,29,0,60,11,86,48,135,48,28,124,73,270,153,37,174,144,9,21,87,49,3,68,57,20,38,57,57,76,90,156,122,90,53,35,49,35,142,28,30,0,71,2,0,3,24,1,0,39,1,3,33,110,68,86,106,33,55,42,2,1,3,8,9,3,78,50,37,27,64,1,89,50,0,0,0,0,3,1,0,31,1,16,11,111,2,25,106,99,26,30,113,51,140,13,49,92,116,19,53,108,35,0,68,121,0,0,76,32,1,46,112,38,2,102,79,6,98,135

B-factor: mean 68.43, std 14.87, range [38.07, 114.28]

Organism: Acetivibrio thermocellus (strain ATCC 27405 / DSM 1237 / JCM 9322 / NBRC 103400 / NCIMB 10682 / NRRL B-4536 / VPI 7372) (NCBI:txid203119)